Protein 1PPO (pdb70)

Organism: Carica papaya (NCBI:txid3649)

Sequence (216 aa):
LPENVDWRKKGAVTPVRHQGSCGSCWAFSAVATVEGINKIRTGKLVELSEQELVDCERRSHGCKGGYPPYALEYVAKNGIHLRSKYPYKAKQGTCRAKQVGGPIVKTSGVGRVQPNNEGNLLNAIAKQPVSVVVESKGRPFQLYKGGIFEGPCGTKVDHAVTAVGYGKSGGKGYILIKNSWGTAWGEKGYIRIKRAPGNSPGVCGLYKSSYYPTKN

Secondary structure (DSSP, 8-state):
--S-EETTTTT--PPP-B--SSB-HHHHHHHHHHHHHHHHHHS----B-HHHHHHH-SSS-TTB---HHHHHHHHHHH-B-BTTTS---SS-----GGG--S--B---EEEEPPSS-HHHHHHHHHHS-EEEEE---SHHHHH--SSEE--S--S---EEEEEEEEEEETTEEEEEEE-SB-SSSTBTTEEEEE---SSSS-GGGTTS--EEEE--

InterPro domains:
  IPR000169 Cysteine peptidase, cysteine active site [PS00139] (151-162)
  IPR000668 Peptidase C1A, papain C-terminal [PF00112] (133-345)
  IPR000668 Peptidase C1A, papain C-terminal [PR00705] (151-166)
  IPR000668 Peptidase C1A, papain C-terminal [PR00705] (291-301)
  IPR000668 Peptidase C1A, papain C-terminal [PR00705] (306-312)
  IPR000668 Peptidase C1A, papain C-terminal [SM00645] (133-346)
  IPR013128 Peptidase C1A [PTHR12411] (40-338)
  IPR013201 Cathepsin propeptide inhibitor domain (I29) [PF08246] (48-104)
  IPR013201 Cathepsin propeptide inhibitor domain (I29) [SM00848] (48-104)
  IPR025660 Cysteine peptidase, histidine active site [PS00639] (289-299)
  IPR025661 Cysteine peptidase, asparagine active site [PS00640] (306-325)
  IPR038765 Papain-like cysteine peptidase superfamily [SSF54001] (41-345)
  IPR039417 Papain-like cysteine endopeptidase [cd02248] (134-345)

Radius of gyration: 15.91 Å; Cα contacts (8 Å, |Δi|>4): 577; chains: 1; bounding box: 37×34×43 Å

Solvent-accessible surface area: 9368 Å² total; per-residue (Å²): 124,70,110,84,10,14,19,106,177,107,30,1,24,4,99,23,27,112,14,44,103,12,30,0,16,2,0,11,2,0,0,11,0,0,2,0,1,10,50,51,101,62,49,145,70,41,73,0,0,0,0,1,0,0,6,18,3,215,108,4,93,0,31,172,20,21,90,15,27,76,0,0,73,21,0,32,175,58,4,0,14,30,57,92,89,0,67,46,95,18,123,95,31,113,47,60,9,176,150,22,40,32,86,93,12,139,9,92,18,48,11,136,10,118,26,58,28,26,37,60,2,16,75,8,0,15,111,9,0,0,1,0,18,0,7,12,98,19,174,48,0,97,89,12,162,37,36,35,13,82,20,108,38,37,54,145,48,68,12,5,2,2,0,1,0,7,0,104,37,96,65,79,13,32,0,12,0,14,3,8,61,8,73,106,21,10,50,155,0,18,0,46,0,65,31,18,110,32,121,23,62,6,29,3,0,1,4,72,36,1,34,33,0,45,27,164

Nearest PDB structures (foldseek):
  1ppo-assembly1_A  TM=1.005E+00  e=1.342E-51  Carica papaya
  1meg-assembly1_A  TM=9.993E-01  e=1.196E-48  Carica papaya
  1pci-assembly1_A  TM=9.951E-01  e=1.071E-44  Carica papaya
  1yal-assembly1_A-2  TM=9.969E-01  e=6.424E-42  Carica papaya
  1gec-assembly1_E  TM=9.863E-01  e=2.580E-40  Carica papaya

Structure (mmCIF, N/CA/C/O backbone):
data_1PPO
#
_entry.id   1PPO
#
_cell.length_a   74.110
_cell.length_b   74.110
_cell.length_c   77.810
_cell.angle_alpha   90.00
_cell.angle_beta   90.00
_cell.angle_gamma   120.00
#
_symmetry.space_group_name_H-M   'P 31 1 2'
#
loop_
_entity.id
_entity.type
_entity.pdbx_description
1 polymer 'PROTEASE OMEGA'
2 non-polymer 'MERCURY (II) ION'
3 water water
#
loop_
_atom_site.group_PDB
_atom_site.id
_atom_site.type_symbol
_atom_site.label_atom_id
_atom_site.label_alt_id
_atom_site.label_comp_id
_atom_site.label_asym_id
_atom_site.label_entity_id
_atom_site.label_seq_id
_atom_site.pdbx_PDB_ins_code
_atom_site.Cartn_x
_atom_site.Cartn_y
_atom_site.Cartn_z
_atom_site.occupancy
_atom_site.B_iso_or_equiv
_atom_site.auth_seq_id
_atom_site.auth_comp_id
_atom_site.auth_asym_id
_atom_site.auth_atom_id
_atom_site.pdbx_PDB_model_num
ATOM 1 N N . LEU A 1 1 ? -1.190 36.339 13.905 1.00 0.52 1 LEU A N 1
ATOM 2 C CA . LEU A 1 1 ? -1.937 37.551 13.354 1.00 0.28 1 LEU A CA 1
ATOM 3 C C . LEU A 1 1 ? -1.460 38.802 14.128 1.00 0.15 1 LEU A C 1
ATOM 4 O O . LEU A 1 1 ? -0.848 38.614 15.182 1.00 0.32 1 LEU A O 1
ATOM 9 N N . PRO A 1 2 ? -1.825 40.037 13.778 1.00 0.18 2 PRO A N 1
ATOM 10 C CA . PRO A 1 2 ? -1.511 41.139 14.697 1.00 0.12 2 PRO A CA 1
ATOM 11 C C . PRO A 1 2 ? -2.269 40.961 15.999 1.00 0.70 2 PRO A C 1
ATOM 12 O O . PRO A 1 2 ? -3.304 40.280 16.064 1.00 0.23 2 PRO A O 1
ATOM 16 N N . GLU A 1 3 ? -1.782 41.496 17.118 1.00 0.15 3 GLU A N 1
ATOM 17 C CA . GLU A 1 3 ? -2.555 41.297 18.386 1.00 0.19 3 GLU A CA 1
ATOM 18 C C . GLU A 1 3 ? -3.645 42.306 18.503 1.00 0.14 3 GLU A C 1
ATOM 19 O O . GLU A 1 3 ? -4.707 42.166 19.177 1.00 0.21 3 GLU A O 1
ATOM 25 N N . ASN A 1 4 ? -3.516 43.388 17.776 1.00 0.12 4 ASN A N 1
ATOM 26 C CA . ASN A 1 4 ? -4.664 44.359 17.908 1.00 0.12 4 ASN A CA 1
ATOM 27 C C . ASN A 1 4 ? -4.927 44.931 16.516 1.00 0.62 4 ASN A C 1
ATOM 28 O O . ASN A 1 4 ? -3.991 45.362 15.869 1.00 0.23 4 ASN A O 1
ATOM 33 N N . VAL A 1 5 ? -6.102 45.024 15.981 1.00 0.16 5 VAL A N 1
ATOM 34 C CA . VAL A 1 5 ? -6.310 45.717 14.650 1.00 0.11 5 VAL A CA 1
ATOM 35 C C . VAL A 1 5 ? -7.541 46.625 14.841 1.00 0.05 5 VAL A C 1
ATOM 36 O O . VAL A 1 5 ? -8.534 46.285 15.445 1.00 0.14 5 VAL A O 1
ATOM 40 N N . ASP A 1 6 ? -7.426 47.787 14.252 1.00 0.00 6 ASP A N 1
ATOM 41 C CA . ASP A 1 6 ? -8.424 48.795 14.197 1.00 0.07 6 ASP A CA 1
ATOM 42 C C . ASP A 1 6 ? -8.470 49.482 12.839 1.00 0.04 6 ASP A C 1
ATOM 43 O O . ASP A 1 6 ? -7.709 50.468 12.607 1.00 0.14 6 ASP A O 1
ATOM 48 N N . TRP A 1 7 ? -9.474 49.064 12.045 1.00 0.13 7 TRP A N 1
ATOM 49 C CA . TRP A 1 7 ? -9.623 49.656 10.726 1.00 0.09 7 TRP A CA 1
ATOM 50 C C . TRP A 1 7 ? -9.919 51.099 10.790 1.00 0.12 7 TRP A C 1
ATOM 51 O O . TRP A 1 7 ? -9.761 51.749 9.752 1.00 0.14 7 TRP A O 1
ATOM 62 N N . ARG A 1 8 ? -10.357 51.647 11.920 1.00 0.14 8 ARG A N 1
ATOM 63 C CA . ARG A 1 8 ? -10.678 53.073 12.025 1.00 0.16 8 ARG A CA 1
ATOM 64 C C . ARG A 1 8 ? -9.334 53.851 12.027 1.00 0.09 8 ARG A C 1
ATOM 65 O O . ARG A 1 8 ? -9.501 54.923 11.449 1.00 0.16 8 ARG A O 1
ATOM 73 N N . LYS A 1 9 ? -8.347 53.196 12.562 1.00 0.17 9 LYS A N 1
ATOM 74 C CA . LYS A 1 9 ? -6.974 53.776 12.642 1.00 0.25 9 LYS A CA 1
ATOM 75 C C . LYS A 1 9 ? -6.349 53.958 11.279 1.00 0.71 9 LYS A C 1
ATOM 76 O O . LYS A 1 9 ? -5.574 54.889 10.966 1.00 0.21 9 LYS A O 1
ATOM 82 N N . LYS A 1 10 ? -6.796 53.101 10.378 1.00 0.20 10 LYS A N 1
ATOM 83 C CA . LYS A 1 10 ? -6.529 52.959 8.991 1.00 0.56 10 LYS A CA 1
ATOM 84 C C . LYS A 1 10 ? -7.249 53.857 8.050 1.00 0.17 10 LYS A C 1
ATOM 85 O O . LYS A 1 10 ? -6.930 53.826 6.849 1.00 0.32 10 LYS A O 1
ATOM 91 N N . GLY A 1 11 ? -8.235 54.639 8.464 1.00 0.12 11 GLY A N 1
ATOM 92 C CA . GLY A 1 11 ? -9.063 55.419 7.583 1.00 0.09 11 GLY A CA 1
ATOM 93 C C . GLY A 1 11 ? -10.047 54.583 6.747 1.00 0.12 11 GLY A C 1
ATOM 94 O O . GLY A 1 11 ? -10.631 55.091 5.790 1.00 0.20 11 GLY A O 1
ATOM 95 N N . ALA A 1 12 ? -10.385 53.347 7.185 1.00 0.16 12 ALA A N 1
ATOM 96 C CA . ALA A 1 12 ? -11.191 52.372 6.442 1.00 0.02 12 ALA A CA 1
ATOM 97 C C . ALA A 1 12 ? -12.604 52.344 7.001 1.00 0.17 12 ALA A C 1
ATOM 98 O O . ALA A 1 12 ? -13.354 51.521 6.575 1.00 0.12 12 ALA A O 1
ATOM 100 N N . VAL A 1 13 ? -12.991 53.193 7.955 1.00 0.18 13 VAL A N 1
ATOM 101 C CA . VAL A 1 13 ? -14.324 53.120 8.576 1.00 0.09 13 VAL A CA 1
ATOM 102 C C . VAL A 1 13 ? -14.947 54.467 8.576 1.00 0.05 13 VAL A C 1
ATOM 103 O O . VAL A 1 13 ? -14.352 55.478 8.876 1.00 0.09 13 VAL A O 1
ATOM 107 N N . THR A 1 14 ? -16.098 54.601 7.965 1.00 0.05 14 THR A N 1
ATOM 108 C CA . THR A 1 14 ? -16.920 55.789 7.865 1.00 0.07 14 THR A CA 1
ATOM 109 C C . THR A 1 14 ? -17.644 56.100 9.184 1.00 0.24 14 THR A C 1
ATOM 110 O O . THR A 1 14 ? -17.702 55.172 10.036 1.00 0.08 14 THR A O 1
ATOM 114 N N . PRO A 1 15 ? -18.140 57.327 9.444 1.00 0.18 15 PRO A N 1
ATOM 115 C CA . PRO A 1 15 ? -18.949 57.605 10.668 1.00 0.13 15 PRO A CA 1
ATOM 116 C C . PRO A 1 15 ? -20.056 56.623 10.937 1.00 0.03 15 PRO A C 1
ATOM 117 O O . PRO A 1 15 ? -20.667 56.123 9.979 1.00 0.07 15 PRO A O 1
ATOM 121 N N . VAL A 1 16 ? -20.357 56.440 12.235 1.00 0.08 16 VAL A N 1
ATOM 122 C CA . VAL A 1 16 ? -21.559 55.677 12.679 1.00 0.07 16 VAL A CA 1
ATOM 123 C C . VAL A 1 16 ? -22.822 56.247 12.142 1.00 0.19 16 VAL A C 1
ATOM 124 O O . VAL A 1 16 ? -22.954 57.424 11.906 1.00 0.10 16 VAL A O 1
ATOM 128 N N . ARG A 1 17 ? -23.747 55.434 11.671 1.00 0.00 17 ARG A N 1
ATOM 129 C CA . ARG A 1 17 ? -24.956 55.920 11.087 1.00 0.04 17 ARG A CA 1
ATOM 130 C C . ARG A 1 17 ? -26.024 55.296 12.024 1.00 0.05 17 ARG A C 1
ATOM 131 O O . ARG A 1 17 ? -25.716 54.543 12.883 1.00 0.09 17 ARG A O 1
ATOM 139 N N . HIS A 1 18 ? -27.220 55.645 11.706 1.00 0.09 18 HIS A N 1
ATOM 140 C CA . HIS A 1 18 ? -28.499 55.341 12.184 1.00 0.09 18 HIS A CA 1
ATOM 141 C C . HIS A 1 18 ? -29.423 54.719 11.144 1.00 0.16 18 HIS A C 1
ATOM 142 O O . HIS A 1 18 ? -29.779 55.358 10.136 1.00 0.08 18 HIS A O 1
ATOM 149 N N . GLN A 1 19 ? -29.916 53.500 11.387 1.00 0.04 19 GLN A N 1
ATOM 150 C CA . GLN A 1 19 ? -30.949 52.954 10.567 1.00 0.06 19 GLN A CA 1
ATOM 151 C C . GLN A 1 19 ? -32.257 53.626 10.450 1.00 0.09 19 GLN A C 1
ATOM 152 O O . GLN A 1 19 ? -32.997 53.258 9.537 1.00 0.16 19 GLN A O 1
ATOM 158 N N . GLY A 1 20 ? -32.602 54.420 11.444 1.00 0.06 20 GLY A N 1
ATOM 159 C CA . GLY A 1 20 ? -33.935 55.006 11.522 1.00 0.05 20 GLY A CA 1
ATOM 160 C C . GLY A 1 20 ? -34.955 53.897 11.602 1.00 0.05 20 GLY A C 1
ATOM 161 O O . GLY A 1 20 ? -34.841 52.765 11.982 1.00 0.08 20 GLY A O 1
ATOM 162 N N . SER A 1 21 ? -36.087 54.227 10.965 1.00 0.09 21 SER A N 1
ATOM 163 C CA . SER A 1 21 ? -37.232 53.342 11.050 1.00 0.03 21 SER A CA 1
ATOM 164 C C . SER A 1 21 ? -37.295 52.176 10.087 1.00 0.08 21 SER A C 1
ATOM 165 O O . SER A 1 21 ? -38.258 51.891 9.390 1.00 0.10 21 SER A O 1
ATOM 168 N N . CYS A 1 22 ? -36.287 51.322 10.109 1.00 0.08 22 CYS A N 1
ATOM 169 C CA . CYS A 1 22 ? -36.212 50.247 9.060 1.00 0.05 22 CYS A CA 1
ATOM 170 C C . CYS A 1 22 ? -35.208 49.242 9.647 1.00 0.06 22 CYS A C 1
ATOM 171 O O . CYS A 1 22 ? -34.115 49.649 10.039 1.00 0.05 22 CYS A O 1
ATOM 174 N N . GLY A 1 23 ? -35.561 47.994 9.553 1.00 0.01 23 GLY A N 1
ATOM 175 C CA . GLY A 1 23 ? -34.800 46.758 9.690 1.00 0.04 23 GLY A CA 1
ATOM 176 C C . GLY A 1 23 ? -33.727 46.536 8.597 1.00 0.06 23 GLY A C 1
ATOM 177 O O . GLY A 1 23 ? -33.766 45.493 8.043 1.00 0.09 23 GLY A O 1
ATOM 178 N N . SER A 1 24 ? -32.802 47.476 8.419 1.00 0.06 24 SER A N 1
ATOM 179 C CA . SER A 1 24 ? -31.882 47.480 7.252 1.00 0.11 24 SER A CA 1
ATOM 180 C C . SER A 1 24 ? -30.507 47.152 7.801 1.00 0.07 24 SER A C 1
ATOM 181 O O . SER A 1 24 ? -29.469 47.425 7.166 1.00 0.02 24 SER A O 1
ATOM 184 N N . CYS A 1 25 ? -30.277 46.692 9.043 1.00 0.04 25 CYS A N 1
ATOM 185 C CA . CYS A 1 25 ? -28.949 46.336 9.537 1.00 0.10 25 CYS A CA 1
ATOM 186 C C . CYS A 1 25 ? -28.118 45.519 8.567 1.00 0.07 25 CYS A C 1
ATOM 187 O O . CYS A 1 25 ? -26.894 45.699 8.572 1.00 0.07 25 CYS A O 1
ATOM 190 N N . TRP A 1 26 ? -28.738 44.564 7.884 1.00 0.04 26 TRP A N 1
ATOM 191 C CA . TRP A 1 26 ? -28.092 43.682 6.841 1.00 0.04 26 TRP A CA 1
ATOM 192 C C . TRP A 1 26 ? -27.392 44.552 5.808 1.00 0.00 26 TRP A C 1
ATOM 193 O O . TRP A 1 26 ? -26.254 44.243 5.437 1.00 0.06 26 TRP A O 1
ATOM 204 N N . ALA A 1 27 ? -28.086 45.589 5.394 1.00 0.06 27 ALA A N 1
ATOM 205 C CA . ALA A 1 27 ? -27.633 46.513 4.335 1.00 0.08 27 ALA A CA 1
ATOM 206 C C . ALA A 1 27 ? -26.511 47.383 4.879 1.00 0.13 27 ALA A C 1
ATOM 207 O O . ALA A 1 27 ? -25.450 47.619 4.263 1.00 0.05 27 ALA A O 1
ATOM 209 N N . PHE A 1 28 ? -26.603 47.899 6.091 1.00 0.04 28 PHE A N 1
ATOM 210 C CA . PHE A 1 28 ? -25.676 48.784 6.724 1.00 0.05 28 PHE A CA 1
ATOM 211 C C . PHE A 1 28 ? -24.382 48.027 6.953 1.00 -0.01 28 PHE A C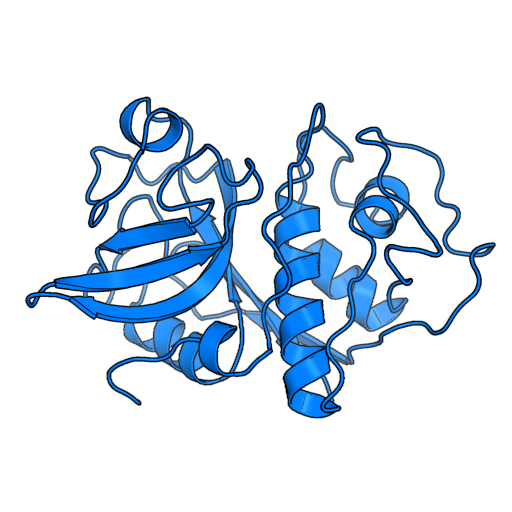 1
ATOM 212 O O . PHE A 1 28 ? -23.295 48.558 6.766 1.00 0.05 28 PHE A O 1
ATOM 220 N N . SER A 1 29 ? -24.497 46.788 7.417 1.00 0.03 29 SER A N 1
ATOM 221 C CA . SER A 1 29 ? -23.296 45.943 7.615 1.00 0.18 29 SER A CA 1
ATOM 222 C C . SER A 1 29 ? -22.627 45.643 6.254 1.00 0.13 29 SER A C 1
ATOM 223 O O . SER A 1 29 ? -21.400 45.773 6.189 1.00 0.03 29 SER A O 1
ATOM 226 N N . ALA A 1 30 ? -23.363 45.203 5.219 1.00 0.09 30 ALA A N 1
ATOM 227 C CA . ALA A 1 30 ? -22.744 44.924 3.914 1.00 0.01 30 ALA A CA 1
ATOM 228 C C . ALA A 1 30 ? -22.111 46.260 3.417 1.00 0.01 30 ALA A C 1
ATOM 229 O O . ALA A 1 30 ? -20.946 46.137 3.027 1.00 0.05 30 ALA A O 1
ATOM 231 N N . VAL A 1 31 ? -22.746 47.417 3.433 1.00 0.00 31 VAL A N 1
ATOM 232 C CA . VAL A 1 31 ? -22.211 48.707 3.146 1.00 0.03 31 VAL A CA 1
ATOM 233 C C . VAL A 1 31 ? -20.900 48.991 3.794 1.00 0.09 31 VAL A C 1
ATOM 234 O O . VAL A 1 31 ? -19.982 49.403 3.090 1.00 0.04 31 VAL A O 1
ATOM 238 N N . ALA A 1 32 ? -20.769 48.945 5.130 1.00 0.01 32 ALA A N 1
ATOM 239 C CA . ALA A 1 32 ? -19.584 49.165 5.964 1.00 0.00 32 ALA A CA 1
ATOM 240 C C . ALA A 1 32 ? -18.431 48.260 5.499 1.00 0.05 32 ALA A C 1
ATOM 241 O O . ALA A 1 32 ? -17.292 48.706 5.390 1.00 0.05 32 ALA A O 1
ATOM 243 N N . THR A 1 33 ? -18.646 46.967 5.234 1.00 0.02 33 THR A N 1
ATOM 24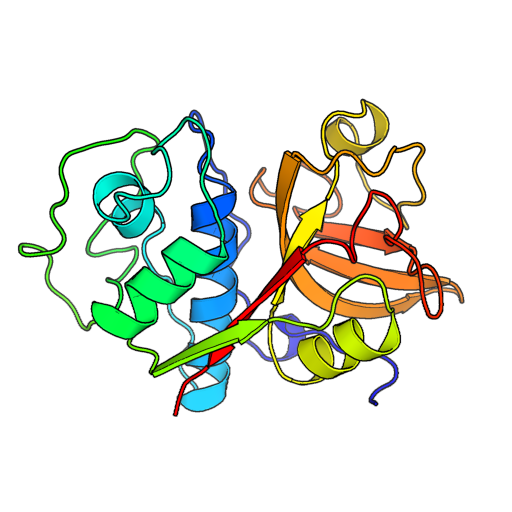4 C CA . THR A 1 33 ? -17.532 46.117 4.792 1.00 0.07 33 THR A CA 1
ATOM 245 C C . THR A 1 33 ? -16.973 46.575 3.421 1.00 0.09 33 THR A C 1
ATOM 246 O O . THR A 1 33 ? -15.778 46.487 3.151 1.00 0.08 33 THR A O 1
ATOM 250 N N . VAL A 1 34 ? -17.815 46.970 2.499 1.00 0.01 34 VAL A N 1
ATOM 251 C CA . VAL A 1 34 ? -17.608 47.473 1.178 1.00 0.03 34 VAL A CA 1
ATOM 252 C C . VAL A 1 34 ? -16.945 48.837 1.149 1.00 0.09 34 VAL A C 1
ATOM 253 O O . VAL A 1 34 ? -15.881 48.896 0.451 1.00 0.06 34 VAL A O 1
ATOM 257 N N . GLU A 1 35 ? -17.404 49.841 1.856 1.00 0.15 35 GLU A N 1
ATOM 258 C CA . GLU A 1 35 ? -16.541 51.023 2.243 1.00 0.06 35 GLU A CA 1
ATOM 259 C C . GLU A 1 35 ? -15.125 50.599 2.674 1.00 0.06 35 GLU A C 1
ATOM 260 O O . GLU A 1 35 ? -14.176 51.315 2.254 1.00 0.13 35 GLU A O 1
ATOM 266 N N . GLY A 1 36 ? -14.941 49.570 3.511 1.00 0.03 36 GLY A N 1
ATOM 267 C CA . GLY A 1 36 ? -13.626 49.252 4.067 1.00 0.02 36 GLY A CA 1
ATOM 268 C C . GLY A 1 36 ? -12.730 48.621 3.010 1.00 0.14 36 GLY A C 1
ATOM 269 O O . GLY A 1 36 ? -11.560 49.121 2.927 1.00 0.13 36 GLY A O 1
ATOM 270 N N . ILE A 1 37 ? -13.158 47.582 2.299 1.00 0.17 37 ILE A N 1
ATOM 271 C CA . ILE A 1 37 ? -12.296 46.979 1.245 1.00 0.19 37 ILE A CA 1
ATOM 272 C C . ILE A 1 37 ? -12.021 47.924 0.079 1.00 0.14 37 ILE A C 1
ATOM 273 O O . ILE A 1 37 ? -10.870 47.970 -0.319 1.00 0.16 37 ILE A O 1
ATOM 278 N N . ASN A 1 38 ? -12.899 48.775 -0.332 1.00 0.07 38 ASN A N 1
ATOM 279 C CA . ASN A 1 38 ? -12.794 49.974 -1.046 1.00 0.06 38 ASN A CA 1
ATOM 280 C C . ASN A 1 38 ? -11.686 50.897 -0.723 1.00 0.17 38 ASN A C 1
ATOM 281 O O . ASN A 1 38 ? -10.887 51.140 -1.601 1.00 0.13 38 ASN A O 1
ATOM 286 N N . LYS A 1 39 ? -11.451 51.287 0.487 1.00 0.12 39 LYS A N 1
ATOM 287 C CA . LYS A 1 39 ? -10.443 52.207 1.045 1.00 0.15 39 LYS A CA 1
ATOM 288 C C . LYS A 1 39 ? -9.138 51.465 1.131 1.00 0.29 39 LYS A C 1
ATOM 289 O O . LYS A 1 39 ? -8.057 51.960 0.875 1.00 0.17 39 LYS A O 1
ATOM 295 N N . ILE A 1 40 ? -9.221 50.184 1.449 1.00 0.11 40 ILE A N 1
ATOM 296 C CA . ILE A 1 40 ? -8.045 49.331 1.494 1.00 0.30 40 ILE A CA 1
ATOM 297 C C . ILE A 1 40 ? -7.456 49.032 0.121 1.00 0.29 40 ILE A C 1
ATOM 298 O O . ILE A 1 40 ? -6.235 48.881 0.034 1.00 0.25 40 ILE A O 1
ATOM 303 N N . ARG A 1 41 ? -8.241 48.836 -0.917 1.00 0.19 41 ARG A N 1
ATOM 304 C CA . ARG A 1 41 ? -7.741 48.529 -2.261 1.00 0.25 41 ARG A CA 1
ATOM 305 C C . ARG A 1 41 ? -7.395 49.807 -3.049 1.00 0.28 41 ARG A C 1
ATOM 306 O O . ARG A 1 41 ? -6.331 49.804 -3.655 1.00 0.48 41 ARG A O 1
ATOM 314 N N . THR A 1 42 ? -8.187 50.830 -3.078 1.00 0.18 42 THR A N 1
ATOM 315 C CA . THR A 1 42 ? -8.003 52.110 -3.611 1.00 0.14 42 THR A CA 1
ATOM 316 C C . THR A 1 42 ? -7.435 53.297 -2.894 1.00 0.24 42 THR A C 1
ATOM 317 O O . THR A 1 42 ? -7.088 54.358 -3.460 1.00 0.33 42 THR A O 1
ATOM 321 N N . GLY A 1 43 ? -7.360 53.294 -1.585 1.00 0.28 43 GLY A N 1
ATOM 322 C CA . GLY A 1 43 ? -7.003 54.484 -0.855 1.00 0.24 43 GLY A CA 1
ATOM 323 C C . GLY A 1 43 ? -8.128 55.451 -0.733 1.00 0.07 43 GLY A C 1
ATOM 324 O O . GLY A 1 43 ? -7.977 56.542 -0.181 1.00 0.40 43 GLY A O 1
ATOM 325 N N . LYS A 1 44 ? -9.345 55.177 -1.156 1.00 0.09 44 LYS A N 1
ATOM 326 C CA . LYS A 1 44 ? -10.197 56.403 -1.071 1.00 0.18 44 LYS A CA 1
ATOM 327 C C . LYS A 1 44 ? -11.302 55.783 -0.139 1.00 0.16 44 LYS A C 1
ATOM 328 O O . LYS A 1 44 ? -11.674 54.652 -0.302 1.00 0.14 44 LYS A O 1
ATOM 334 N N . LEU A 1 45 ? -11.505 56.547 0.886 1.00 0.25 45 LEU A N 1
ATOM 335 C CA . LEU A 1 45 ? -12.725 56.263 1.655 1.00 0.18 45 LEU A CA 1
ATOM 336 C C . LEU A 1 45 ? -13.911 56.910 1.071 1.00 0.37 45 LEU A C 1
ATOM 337 O O . LEU A 1 45 ? -14.022 58.133 0.868 1.00 0.19 45 LEU A O 1
ATOM 342 N N . VAL A 1 46 ? -14.908 56.121 0.675 1.00 0.16 46 VAL A N 1
ATOM 343 C CA . VAL A 1 46 ? -16.180 56.768 0.331 1.00 0.32 46 VAL A CA 1
ATOM 344 C C . VAL A 1 46 ? -17.400 56.172 0.995 1.00 0.22 46 VAL A C 1
ATOM 345 O O . VAL A 1 46 ? -17.518 55.022 1.377 1.00 0.15 46 VAL A O 1
ATOM 349 N N . GLU A 1 47 ? -18.494 56.936 1.043 1.00 0.12 47 GLU A N 1
ATOM 350 C CA . GLU A 1 47 ? -19.638 56.312 1.667 1.00 0.12 47 GLU A CA 1
ATOM 351 C C . GLU A 1 47 ? -20.583 55.780 0.611 1.00 0.15 47 GLU A C 1
ATOM 352 O O . GLU A 1 47 ? -20.952 56.540 -0.269 1.00 0.16 47 GLU A O 1
ATOM 358 N N . LEU A 1 48 ? -21.083 54.603 0.836 1.00 0.07 48 LEU A N 1
ATOM 359 C CA . LEU A 1 48 ? -21.911 53.979 -0.216 1.00 0.04 48 LEU A CA 1
ATOM 360 C C . LEU A 1 48 ? -23.344 53.881 0.277 1.00 0.15 48 LEU A C 1
ATOM 361 O O . LEU A 1 48 ? -23.629 53.913 1.496 1.00 0.06 48 LEU A O 1
ATOM 366 N N . SER A 1 49 ? -24.280 53.538 -0.541 1.00 0.08 49 SER A N 1
ATOM 367 C CA . SER A 1 49 ? -25.701 53.604 -0.296 1.00 0.06 49 SER A CA 1
ATOM 368 C C . SER A 1 49 ? -26.222 52.260 0.319 1.00 0.10 49 SER A C 1
ATOM 369 O O . SER A 1 49 ? -26.341 51.297 -0.469 1.00 0.14 49 SER A O 1
ATOM 372 N N . GLU A 1 50 ? -26.722 52.303 1.546 1.00 0.07 50 GLU A N 1
ATOM 373 C CA . GLU A 1 50 ? -27.627 51.245 2.135 1.00 0.02 50 GLU A CA 1
ATOM 374 C C . GLU A 1 50 ? -28.949 51.197 1.372 1.00 0.11 50 GLU A C 1
ATOM 375 O O . GLU A 1 50 ? -29.536 50.112 1.132 1.00 0.03 50 GLU A O 1
ATOM 381 N N . GLN A 1 51 ? -29.457 52.315 0.868 1.00 0.08 51 GLN A N 1
ATOM 382 C CA . GLN A 1 51 ? -30.789 52.322 0.239 1.00 0.02 51 GLN A CA 1
ATOM 383 C C . GLN A 1 51 ? -30.823 51.632 -1.058 1.00 0.06 51 GLN A C 1
ATOM 384 O O . GLN A 1 51 ? -31.779 50.863 -1.325 1.00 0.07 51 GLN A O 1
ATOM 390 N N . GLU A 1 52 ? -29.692 51.639 -1.828 1.00 0.11 52 GLU A N 1
ATOM 391 C CA . GLU A 1 52 ? -29.573 50.749 -2.979 1.00 0.09 52 GLU A CA 1
ATOM 392 C C . GLU A 1 52 ? -29.825 49.298 -2.594 1.00 0.05 52 GLU A C 1
ATOM 393 O O . GLU A 1 52 ? -30.664 48.633 -3.260 1.00 0.08 52 GLU A O 1
ATOM 399 N N . LEU A 1 53 ? -29.169 48.773 -1.601 1.00 0.10 53 LEU A N 1
ATOM 400 C CA . LEU A 1 53 ? -29.473 47.324 -1.174 1.00 0.06 53 LEU A CA 1
ATOM 401 C C . LEU A 1 53 ? -30.893 47.196 -0.640 1.00 0.06 53 LEU A C 1
ATOM 402 O O . LEU A 1 53 ? -31.546 46.236 -1.100 1.00 0.05 53 LEU A O 1
ATOM 407 N N . VAL A 1 54 ? -31.487 48.086 0.164 1.00 0.04 54 VAL A N 1
ATOM 408 C CA . VAL A 1 54 ? -32.900 47.898 0.588 1.00 0.04 54 VAL A CA 1
ATOM 409 C C . VAL A 1 54 ? -33.815 47.829 -0.596 1.00 0.08 54 VAL A C 1
ATOM 410 O O . VAL A 1 54 ? -34.763 47.012 -0.707 1.00 0.04 54 VAL A O 1
ATOM 414 N N . ASP A 1 55 ? -33.606 48.711 -1.566 1.00 0.06 55 ASP A N 1
ATOM 415 C CA . ASP A 1 55 ? -34.566 48.753 -2.711 1.00 0.07 55 ASP A CA 1
ATOM 416 C C . ASP A 1 55 ? -34.283 47.687 -3.784 1.00 0.28 55 ASP A C 1
ATOM 417 O O . ASP A 1 55 ? -35.146 47.139 -4.448 1.00 0.23 55 ASP A O 1
ATOM 422 N N . CYS A 1 56 ? -33.063 47.262 -4.047 1.00 0.16 56 CYS A N 1
ATOM 423 C CA . CYS A 1 56 ? -32.646 46.451 -5.149 1.00 0.06 56 CYS A CA 1
ATOM 424 C C . CYS A 1 56 ? -32.252 45.001 -4.901 1.00 0.09 56 CYS A C 1
ATOM 425 O O . CYS A 1 56 ? -32.257 44.196 -5.889 1.00 0.18 56 CYS A O 1
ATOM 428 N N . GLU A 1 57 ? -31.845 44.644 -3.686 1.00 0.13 57 GLU A N 1
ATOM 429 C CA . GLU A 1 57 ? -31.366 43.328 -3.264 1.00 0.12 57 GLU A CA 1
ATOM 430 C C . GLU A 1 57 ? -32.611 42.496 -2.988 1.00 0.18 57 GLU A C 1
ATOM 431 O O . GLU A 1 57 ? -33.240 42.736 -1.976 1.00 0.11 57 GLU A O 1
ATOM 437 N N . ARG A 1 58 ? -33.101 41.745 -3.951 1.00 0.19 58 ARG A N 1
ATOM 438 C CA . ARG A 1 58 ? -34.495 41.246 -3.971 1.00 0.28 58 ARG A CA 1
ATOM 439 C C . ARG A 1 58 ? -34.652 40.017 -3.121 1.00 0.21 58 ARG A C 1
ATOM 440 O O . ARG A 1 58 ? -35.718 39.510 -2.890 1.00 0.21 58 ARG A O 1
ATOM 448 N N . ARG A 1 59 ? -33.549 39.446 -2.640 1.00 0.09 59 ARG A N 1
ATOM 449 C CA . ARG A 1 59 ? -33.584 38.240 -1.881 1.00 0.19 59 ARG A CA 1
ATOM 450 C C . ARG A 1 59 ? -33.767 38.637 -0.398 1.00 0.13 59 ARG A C 1
ATOM 451 O O . ARG A 1 59 ? -34.404 37.761 0.202 1.00 0.17 59 ARG A O 1
ATOM 459 N N . SER A 1 60 ? -33.233 39.719 0.073 1.00 0.05 60 SER A N 1
ATOM 460 C CA . SER A 1 60 ? -33.430 40.370 1.367 1.00 0.13 60 SER A CA 1
ATOM 461 C C . SER A 1 60 ? -34.792 40.976 1.502 1.00 0.15 60 SER A C 1
ATOM 462 O O . SER A 1 60 ? -35.549 40.965 0.544 1.00 0.08 60 SER A O 1
ATOM 465 N N . HIS A 1 61 ? -35.247 41.472 2.630 1.00 0.02 61 HIS A N 1
ATOM 466 C CA . HIS A 1 61 ? -36.640 41.875 2.683 1.00 0.03 61 HIS A CA 1
ATOM 467 C C . HIS A 1 61 ? -36.794 43.327 3.107 1.00 0.10 61 HIS A C 1
ATOM 468 O O . HIS A 1 61 ? -37.606 43.651 3.983 1.00 0.10 61 HIS A O 1
ATOM 475 N N . GLY A 1 62 ? -35.956 44.165 2.495 1.00 0.12 62 GLY A N 1
ATOM 476 C CA . GLY A 1 62 ?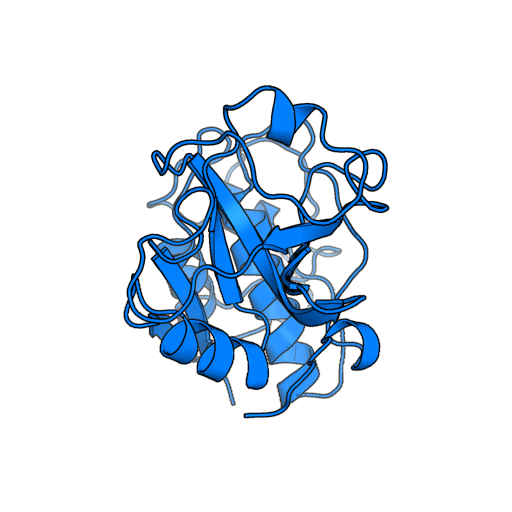 -36.221 45.588 2.649 1.00 0.08 62 GLY A CA 1
ATOM 477 C C . GLY A 1 62 ? -35.944 45.979 4.132 1.00 0.10 62 GLY A C 1
ATOM 478 O O . GLY A 1 62 ? -34.841 45.802 4.565 1.00 0.08 62 GLY A O 1
ATOM 479 N N . CYS A 1 63 ? -37.020 46.526 4.677 1.00 0.08 63 CYS A N 1
ATOM 480 C CA . CYS A 1 63 ? -37.006 47.083 6.015 1.00 0.05 63 CYS A CA 1
ATOM 481 C C . CYS A 1 63 ? -37.415 46.043 7.058 1.00 0.08 63 CYS A C 1
ATOM 482 O O . CYS A 1 63 ? -37.445 46.327 8.252 1.00 0.11 63 CYS A O 1
ATOM 485 N N . LYS A 1 64 ? -37.719 44.831 6.630 1.00 0.14 64 LYS A N 1
ATOM 486 C CA . LYS A 1 64 ? -38.004 43.659 7.424 1.00 0.08 64 LYS A CA 1
ATOM 487 C C . LYS A 1 64 ? -36.877 42.629 7.475 1.00 0.06 64 LYS A C 1
ATOM 488 O O . LYS A 1 64 ? -37.142 41.412 7.566 1.00 0.11 64 LYS A O 1
ATOM 494 N N . GLY A 1 65 ? -35.658 43.014 7.315 1.00 0.08 65 GLY A N 1
ATOM 495 C CA . GLY A 1 65 ? -34.440 42.213 7.419 1.00 0.01 65 GLY A CA 1
ATOM 496 C C . GLY A 1 65 ? -34.020 41.643 6.079 1.00 0.11 65 GLY A C 1
ATOM 497 O O . GLY A 1 65 ? -34.398 42.043 4.985 1.00 0.07 65 GLY A O 1
ATOM 498 N N . GLY A 1 66 ? -32.879 40.934 6.193 1.00 0.12 66 GLY A N 1
ATOM 499 C CA . GLY A 1 66 ? -32.099 40.772 5.017 1.00 0.01 66 GLY A CA 1
ATOM 500 C C . GLY A 1 66 ? -30.885 39.925 5.331 1.00 0.09 66 GLY A C 1
ATOM 501 O O . GLY A 1 66 ? -30.622 39.486 6.426 1.00 0.12 66 GLY A O 1
ATOM 502 N N . TYR A 1 67 ? -30.093 39.681 4.293 1.00 0.08 67 TYR A N 1
ATOM 503 C CA . TYR A 1 67 ? -29.030 38.730 4.580 1.00 0.01 67 TYR A CA 1
ATOM 504 C C . TYR A 1 67 ? -27.730 39.331 4.150 1.00 0.22 67 TYR A C 1
ATOM 505 O O . TYR A 1 67 ? -27.677 39.626 2.931 1.00 0.07 67 TYR A O 1
ATOM 514 N N . PRO A 1 68 ? -26.777 39.582 5.011 1.00 0.08 68 PRO A N 1
ATOM 515 C CA . PRO A 1 68 ? -25.498 40.137 4.501 1.00 0.20 68 PRO A CA 1
ATOM 516 C C . PRO A 1 68 ? -24.868 39.406 3.319 1.00 0.15 68 PRO A C 1
ATOM 517 O O . PRO A 1 68 ? -24.441 40.078 2.323 1.00 0.05 68 PRO A O 1
ATOM 521 N N . PRO A 1 69 ? -24.790 38.094 3.154 1.00 0.09 69 PRO A N 1
ATOM 522 C CA . PRO A 1 69 ? -24.141 37.557 1.923 1.00 0.16 69 PRO A CA 1
ATOM 523 C C . PRO A 1 69 ? -24.796 37.836 0.593 1.00 0.12 69 PRO A C 1
ATOM 524 O O . PRO A 1 69 ? -24.210 38.208 -0.472 1.00 0.11 69 PRO A O 1
ATOM 528 N N . TYR A 1 70 ? -26.147 37.863 0.483 1.00 0.05 70 TYR A N 1
ATOM 529 C CA . TYR A 1 70 ? -26.925 38.336 -0.632 1.00 0.08 70 TYR A CA 1
ATOM 530 C C . TYR A 1 70 ? -26.635 39.747 -1.059 1.00 0.04 70 TYR A C 1
ATOM 531 O O . TYR A 1 70 ? -26.623 40.040 -2.311 1.00 0.11 70 TYR A O 1
ATOM 540 N N . ALA A 1 71 ? -26.616 40.702 -0.142 1.00 0.06 71 ALA A N 1
ATOM 541 C CA . ALA A 1 71 ? -26.151 42.048 -0.305 1.00 0.06 71 ALA A CA 1
ATOM 542 C C . ALA A 1 71 ? -24.758 42.166 -0.904 1.00 0.03 71 ALA A C 1
ATOM 543 O O . ALA A 1 71 ? -24.527 43.026 -1.700 1.00 0.11 71 ALA A O 1
ATOM 545 N N . LEU A 1 72 ? -23.864 41.394 -0.292 1.00 0.04 72 LEU A N 1
ATOM 546 C CA . LEU A 1 72 ? -22.491 41.259 -0.783 1.00 0.16 72 LEU A CA 1
ATOM 547 C C . LEU A 1 72 ? -22.451 40.650 -2.186 1.00 0.14 72 LEU A C 1
ATOM 548 O O . LEU A 1 72 ? -21.672 41.151 -3.044 1.00 0.12 72 LEU A O 1
ATOM 553 N N . GLU A 1 73 ? -23.359 39.691 -2.505 1.00 0.13 73 GLU A N 1
ATOM 554 C CA . GLU A 1 73 ? -23.516 39.182 -3.860 1.00 0.15 73 GLU A CA 1
ATOM 555 C C . GLU A 1 73 ? -23.995 40.310 -4.774 1.00 0.08 73 GLU A C 1
ATOM 556 O O . GLU A 1 73 ? -23.406 40.371 -5.872 1.00 0.09 73 GLU A O 1
ATOM 562 N N . TYR A 1 74 ? -25.076 40.986 -4.446 1.00 0.05 74 TYR A N 1
ATOM 563 C CA . TYR A 1 74 ? -25.493 42.182 -5.070 1.00 0.04 74 TYR A CA 1
ATOM 564 C C . TYR A 1 74 ? -24.362 43.099 -5.472 1.00 0.23 74 TYR A C 1
ATOM 565 O O . TYR A 1 74 ? -24.371 43.478 -6.661 1.00 0.09 74 TYR A O 1
ATOM 574 N N . VAL A 1 75 ? -23.429 43.554 -4.666 1.00 0.04 75 VAL A N 1
ATOM 575 C CA . VAL A 1 75 ? -22.282 44.420 -4.911 1.00 0.09 75 VAL A CA 1
ATOM 576 C C . VAL A 1 75 ? -21.285 43.780 -5.898 1.00 0.10 75 VAL A C 1
ATOM 577 O O . VAL A 1 75 ? -20.966 44.545 -6.825 1.00 0.07 75 VAL A O 1
ATOM 581 N N . ALA A 1 76 ? -21.027 42.494 -5.811 1.00 0.14 76 ALA A N 1
ATOM 582 C CA . ALA A 1 76 ? -20.169 41.698 -6.708 1.00 0.12 76 ALA A CA 1
ATOM 583 C C . ALA A 1 76 ? -20.751 41.611 -8.114 1.00 0.19 76 ALA A C 1
ATOM 584 O O . ALA A 1 76 ? -20.049 41.522 -9.071 1.00 0.17 76 ALA A O 1
ATOM 586 N N . LYS A 1 77 ? -22.024 41.558 -8.321 1.00 0.12 77 LYS A N 1
ATOM 587 C CA . LYS A 1 77 ? -22.679 41.531 -9.608 1.00 0.18 77 LYS A CA 1
ATOM 588 C C . LYS A 1 77 ? -22.936 42.947 -10.123 1.00 0.14 77 LYS A C 1
ATOM 589 O O . LYS A 1 77 ? -22.681 43.187 -11.313 1.00 0.34 77 LYS A O 1
ATOM 595 N N . ASN A 1 78 ? -23.483 43.896 -9.420 1.00 0.11 78 ASN A N 1
ATOM 596 C CA . ASN A 1 78 ? -24.078 45.129 -9.799 1.00 0.10 78 ASN A CA 1
ATOM 597 C C . ASN A 1 78 ? -23.215 46.306 -9.374 1.00 0.15 78 ASN A C 1
ATOM 598 O O . ASN A 1 78 ? -23.557 47.360 -9.963 1.00 0.20 78 ASN A O 1
ATOM 603 N N . GLY A 1 79 ? -22.225 46.206 -8.521 1.00 0.11 79 GLY A N 1
ATOM 604 C CA . GLY A 1 79 ? -21.606 47.333 -7.785 1.00 0.07 79 GLY A CA 1
ATOM 605 C C . GLY A 1 79 ? -22.705 48.127 -7.095 1.00 0.09 79 GLY A C 1
ATOM 606 O O . GLY A 1 79 ? -23.904 47.791 -6.970 1.00 0.13 79 GLY A O 1
ATOM 607 N N . ILE A 1 80 ? -22.427 49.230 -6.551 1.00 0.08 80 ILE A N 1
ATOM 608 C CA . ILE A 1 80 ? -23.215 49.965 -5.542 1.00 0.11 80 ILE A CA 1
ATOM 609 C C . ILE A 1 80 ? -22.803 51.487 -5.582 1.00 0.08 80 ILE A C 1
ATOM 610 O O . ILE A 1 80 ? -21.604 51.857 -5.741 1.00 0.10 80 ILE A O 1
ATOM 615 N N . HIS A 1 81 ? -23.780 52.353 -5.499 1.00 0.20 81 HIS A N 1
ATOM 616 C CA . HIS A 1 81 ? -23.760 53.793 -5.696 1.00 0.28 81 HIS A CA 1
ATOM 617 C C . HIS A 1 81 ? -23.321 54.531 -4.449 1.00 0.10 81 HIS A C 1
ATOM 618 O O . HIS A 1 81 ? -23.267 53.907 -3.384 1.00 0.10 81 HIS A O 1
ATOM 625 N N . LEU A 1 82 ? -22.764 55.692 -4.549 1.00 0.08 82 LEU A N 1
ATOM 626 C CA . LEU A 1 82 ? -22.563 56.733 -3.588 1.00 0.28 82 LEU A CA 1
ATOM 627 C C . LEU A 1 82 ? -23.835 56.978 -2.750 1.00 0.07 82 LEU A C 1
ATOM 628 O O . LEU A 1 82 ? -24.920 57.068 -3.199 1.00 0.09 82 LEU A O 1
ATOM 633 N N . ARG A 1 83 ? -23.543 57.022 -1.425 1.00 0.12 83 ARG A N 1
ATOM 634 C CA . ARG A 1 83 ? -24.599 57.334 -0.493 1.00 0.03 83 ARG A CA 1
ATOM 635 C C . ARG A 1 83 ? -25.217 58.674 -0.885 1.00 0.21 83 ARG A C 1
ATOM 636 O O . ARG A 1 83 ? -26.409 58.886 -0.759 1.00 0.14 83 ARG A O 1
ATOM 644 N N . SER A 1 84 ? -24.368 59.550 -1.470 1.00 0.24 84 SER A N 1
ATOM 645 C CA . SER A 1 84 ? -24.896 60.833 -1.927 1.00 0.17 84 SER A CA 1
ATOM 646 C C . SER A 1 84 ? -25.674 60.751 -3.197 1.00 0.18 84 SER A C 1
ATOM 647 O O . SER A 1 84 ? -26.502 61.631 -3.229 1.00 0.31 84 SER A O 1
ATOM 650 N N . LYS A 1 85 ? -25.415 59.837 -4.118 1.00 0.14 85 LYS A N 1
ATOM 651 C CA . LYS A 1 85 ? -26.283 59.767 -5.328 1.00 0.12 85 LYS A CA 1
ATOM 652 C C . LYS A 1 85 ? -27.507 58.926 -5.062 1.00 0.17 85 LYS A C 1
ATOM 653 O O . LYS A 1 85 ? -28.481 59.035 -5.816 1.00 0.21 85 LYS A O 1
ATOM 659 N N . TYR A 1 86 ? -27.528 58.021 -4.075 1.00 0.14 86 TYR A N 1
ATOM 660 C CA . TYR A 1 86 ? -28.727 57.171 -3.805 1.00 0.14 86 TYR A CA 1
ATOM 661 C C . TYR A 1 86 ? -28.947 57.216 -2.264 1.00 0.11 86 TYR A C 1
ATOM 662 O O . TYR A 1 86 ? -28.403 56.401 -1.548 1.00 0.17 86 TYR A O 1
ATOM 671 N N . PRO A 1 87 ? -29.619 58.302 -1.844 1.00 0.27 87 PRO A N 1
ATOM 672 C CA . PRO A 1 87 ? -29.631 58.581 -0.406 1.00 0.23 87 PRO A CA 1
ATOM 673 C C . PRO A 1 87 ? -30.629 57.683 0.326 1.00 0.13 87 PRO A C 1
ATOM 674 O O . PRO A 1 87 ? -31.653 57.134 -0.202 1.00 0.12 87 PRO A O 1
ATOM 678 N N . TYR A 1 88 ? -30.351 57.591 1.663 1.00 0.19 88 TYR A N 1
ATOM 679 C CA . TYR A 1 88 ? -31.052 56.645 2.580 1.00 0.18 88 TYR A CA 1
ATOM 680 C C . TYR A 1 88 ? -32.372 57.178 3.011 1.00 0.14 88 TYR A C 1
ATOM 681 O O . TYR A 1 88 ? -32.488 58.348 3.416 1.00 0.28 88 TYR A O 1
ATOM 690 N N . LYS A 1 89 ? -33.506 56.540 2.844 1.00 0.16 89 LYS A N 1
ATOM 691 C CA . LYS A 1 89 ? -34.786 57.013 3.253 1.00 0.14 89 LYS A CA 1
ATOM 692 C C . LYS A 1 89 ? -35.435 56.224 4.369 1.00 0.07 89 LYS A C 1
ATOM 693 O O . LYS A 1 89 ? -36.574 56.414 4.761 1.00 0.11 89 LYS A O 1
ATOM 699 N N . ALA A 1 90 ? -34.862 55.091 4.749 1.00 0.09 90 ALA A N 1
ATOM 700 C CA . ALA A 1 90 ? -35.398 54.323 5.891 1.00 0.08 90 ALA A CA 1
ATOM 701 C C . ALA A 1 90 ? -36.690 53.711 5.501 1.00 0.17 90 ALA A C 1
ATOM 702 O O . ALA A 1 90 ? -37.511 53.503 6.354 1.00 0.13 90 ALA A O 1
ATOM 704 N N . LYS A 1 91 ? -36.985 53.513 4.228 1.00 0.18 91 LYS A N 1
ATOM 705 C CA . LYS A 1 91 ? -38.046 52.592 3.790 1.00 0.06 91 LYS A CA 1
ATOM 706 C C . LYS A 1 91 ? -37.782 52.123 2.319 1.00 0.08 91 LYS A C 1
ATOM 707 O O . LYS A 1 91 ? -37.019 52.697 1.590 1.00 0.21 91 LYS A O 1
ATOM 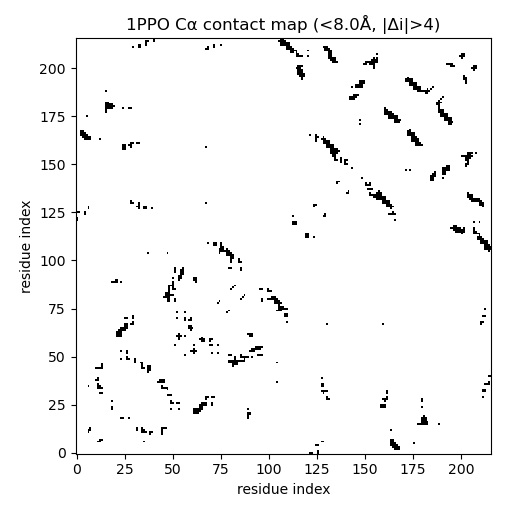713 N N . GLN A 1 92 ? -38.476 51.009 2.165 1.00 0.06 92 GLN A N 1
ATOM 714 C CA . GLN A 1 92 ? -38.259 50.223 0.992 1.00 0.09 92 GLN A CA 1
ATOM 715 C C . GLN A 1 92 ? -38.947 50.996 -0.131 1.00 0.17 92 GLN A C 1
ATOM 716 O O . GLN A 1 92 ? -40.103 51.277 0.105 1.00 0.19 92 GLN A O 1
ATOM 722 N N . GLY A 1 93 ? -38.202 51.232 -1.170 1.00 0.29 93 GLY A N 1
ATOM 723 C CA . GLY A 1 93 ? -38.717 51.857 -2.389 1.00 0.17 93 GLY A CA 1
ATOM 724 C C . GLY A 1 93 ? -38.451 50.966 -3.584 1.00 0.20 93 GLY A C 1
ATOM 725 O O . GLY A 1 93 ? -38.139 49.811 -3.565 1.00 0.19 93 GLY A O 1
ATOM 726 N N . THR A 1 94 ? -38.692 51.577 -4.769 1.00 0.25 94 THR A N 1
ATOM 727 C CA . THR A 1 94 ? -38.351 50.823 -5.972 1.00 0.26 94 THR A CA 1
ATOM 728 C C . THR A 1 94 ? -36.887 51.158 -6.236 1.00 0.11 94 THR A C 1
ATOM 729 O O . THR A 1 94 ? -36.307 52.154 -5.813 1.00 0.16 94 THR A O 1
ATOM 733 N N . CYS A 1 95 ? -36.401 50.170 -6.986 1.00 0.15 95 CYS A N 1
ATOM 734 C CA . CYS A 1 95 ? -34.939 50.198 -7.131 1.00 0.17 95 CYS A CA 1
ATOM 735 C C . CYS A 1 95 ? -34.554 51.234 -8.176 1.00 0.19 95 CYS A C 1
ATOM 736 O O . CYS A 1 95 ? -35.052 51.131 -9.285 1.00 0.24 95 CYS A O 1
ATOM 739 N N . ARG A 1 96 ? -33.690 52.161 -7.839 1.00 0.13 96 ARG A N 1
ATOM 740 C CA . ARG A 1 96 ? -33.469 53.357 -8.682 1.00 0.23 96 ARG A CA 1
ATOM 741 C C . ARG A 1 96 ? -32.036 53.210 -9.181 1.00 0.17 96 ARG A C 1
ATOM 742 O O . ARG A 1 96 ? -31.351 54.103 -9.621 1.00 0.28 96 ARG A O 1
ATOM 750 N N . ALA A 1 97 ? -31.490 51.965 -9.051 1.00 0.15 97 ALA A N 1
ATOM 751 C CA . ALA A 1 97 ? -30.050 51.796 -9.196 1.00 0.17 97 ALA A CA 1
ATOM 752 C C . ALA A 1 97 ? -29.639 52.253 -10.584 1.00 0.25 97 ALA A C 1
ATOM 753 O O . ALA A 1 97 ? -28.524 52.701 -10.861 1.00 0.24 97 ALA A O 1
ATOM 755 N N . LYS A 1 98 ? -30.543 51.973 -11.525 1.00 0.25 98 LYS A N 1
ATOM 756 C CA . LYS A 1 98 ? -30.325 52.344 -12.899 1.00 0.29 98 LYS A CA 1
ATOM 757 C C . LYS A 1 98 ? -30.206 53.819 -13.167 1.00 0.34 98 LYS A C 1
ATOM 758 O O . LYS A 1 98 ? -29.469 54.200 -14.106 1.00 0.29 98 LYS A O 1
ATOM 764 N N . GLN A 1 99 ? -30.664 54.702 -12.307 1.00 0.59 99 GLN A N 1
ATOM 765 C CA . GLN A 1 99 ? -30.987 56.099 -12.650 1.00 0.65 99 GLN A CA 1
ATOM 766 C C . GLN A 1 99 ? -30.121 57.095 -11.893 1.00 0.34 99 GLN A C 1
ATOM 767 O O . GLN A 1 99 ? -30.179 58.314 -12.091 1.00 0.55 99 GLN A O 1
ATOM 773 N N . VAL A 1 100 ? -29.244 56.421 -11.139 1.00 0.25 100 VAL A N 1
ATOM 774 C CA . VAL A 1 100 ? -28.449 57.141 -10.157 1.00 0.16 100 VAL A CA 1
ATOM 775 C C . VAL A 1 100 ? -27.096 57.387 -10.748 1.00 0.12 100 VAL A C 1
ATOM 776 O O . VAL A 1 100 ? -26.526 56.506 -11.34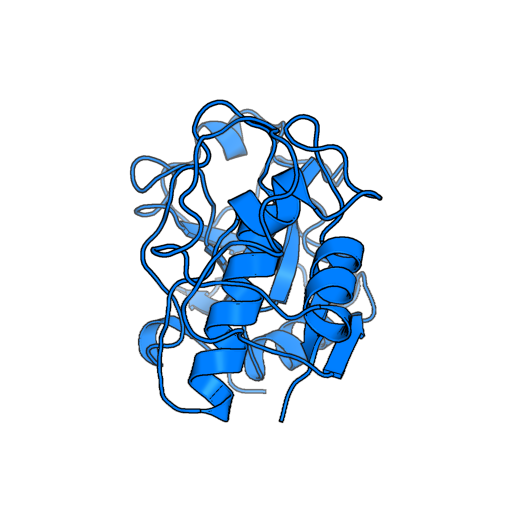2 1.00 0.29 100 VAL A O 1
ATOM 780 N N . GLY A 1 101 ? -26.650 58.620 -10.737 1.00 0.14 101 GLY A N 1
ATOM 781 C CA . GLY A 1 101 ? -25.287 58.881 -11.188 1.00 0.08 101 GLY A CA 1
ATOM 782 C C . GLY A 1 101 ? -24.191 58.506 -10.233 1.00 0.50 101 GLY A C 1
ATOM 783 O O . GLY A 1 101 ? -24.361 57.998 -9.111 1.00 0.39 101 GLY A O 1
ATOM 784 N N . GLY A 1 102 ? -23.025 58.831 -10.773 1.00 0.23 102 GLY A N 1
ATOM 785 C CA . GLY A 1 102 ? -21.801 58.935 -9.803 1.00 0.07 102 GLY A CA 1
ATOM 786 C C . GLY A 1 102 ? -21.205 57.590 -10.265 1.00 0.04 102 GLY A C 1
ATOM 787 O O . GLY A 1 102 ? -22.033 56.870 -10.912 1.00 0.25 102 GLY A O 1
ATOM 788 N N . PRO A 1 103 ? -20.007 57.296 -10.017 1.00 0.20 103 PRO A N 1
ATOM 789 C CA . PRO A 1 103 ? -19.236 56.084 -9.862 1.00 0.47 103 PRO A CA 1
ATOM 790 C C . PRO A 1 103 ? -19.943 54.985 -9.090 1.00 0.35 103 PRO A C 1
ATOM 791 O O . PRO A 1 103 ? -20.739 55.219 -8.159 1.00 0.19 103 PRO A O 1
ATOM 795 N N . ILE A 1 104 ? -19.868 53.770 -9.574 1.00 0.25 104 ILE A N 1
ATOM 796 C CA . ILE A 1 104 ? -20.202 52.532 -8.907 1.00 0.30 104 ILE A CA 1
ATOM 797 C C . ILE A 1 104 ? -19.011 51.961 -8.218 1.00 0.16 104 ILE A C 1
ATOM 798 O O . ILE A 1 104 ? -17.831 52.066 -8.709 1.00 0.29 104 ILE A O 1
ATOM 803 N N . VAL A 1 105 ? -19.081 51.540 -6.969 1.00 0.15 105 VAL A N 1
ATOM 804 C CA . VAL A 1 105 ? -18.030 50.720 -6.366 1.00 0.08 105 VAL A CA 1
ATOM 805 C C . VAL A 1 105 ? -18.346 49.266 -6.639 1.00 0.25 105 VAL A C 1
ATOM 806 O O . VAL A 1 105 ? -19.468 48.781 -6.634 1.00 0.20 105 VAL A O 1
ATOM 810 N N . LYS A 1 106 ? -17.316 48.555 -7.025 1.00 0.17 106 LYS A N 1
ATOM 811 C CA . LYS A 1 106 ? -17.509 47.178 -7.560 1.00 0.38 106 LYS A CA 1
ATOM 812 C C . LYS A 1 106 ? -16.643 46.220 -6.813 1.00 0.11 106 LYS A C 1
ATOM 813 O O . LYS A 1 106 ? -15.462 46.402 -6.372 1.00 0.24 106 LYS A O 1
ATOM 819 N N . THR A 1 107 ? -17.151 45.012 -6.527 1.00 0.10 107 THR A N 1
ATOM 820 C CA . THR A 1 107 ? -16.278 43.996 -5.982 1.00 0.06 107 THR A CA 1
ATOM 821 C C . THR A 1 107 ? -16.418 42.783 -6.974 1.00 0.11 107 THR A C 1
ATOM 822 O O . THR A 1 107 ? -17.216 42.835 -7.878 1.00 0.09 107 THR A O 1
ATOM 826 N N . SER A 1 108 ? -15.747 41.719 -6.729 1.00 0.13 108 SER A N 1
ATOM 827 C CA . SER A 1 108 ? -15.605 40.490 -7.506 1.00 0.10 108 SER A CA 1
ATOM 828 C C . SER A 1 108 ? -16.202 39.292 -6.829 1.00 0.15 108 SER A C 1
ATOM 829 O O . SER A 1 108 ? -16.369 38.215 -7.376 1.00 0.13 108 SER A O 1
ATOM 832 N N . GLY A 1 109 ? -16.437 39.289 -5.507 1.00 0.12 109 GLY A N 1
ATOM 833 C CA . GLY A 1 109 ? -17.008 38.046 -4.947 1.00 0.11 109 GLY A CA 1
ATOM 834 C C . GLY A 1 109 ? -17.275 38.254 -3.469 1.00 0.22 109 GLY A C 1
ATOM 835 O O . GLY A 1 109 ? -17.310 39.392 -3.031 1.00 0.13 109 GLY A O 1
ATOM 836 N N . VAL A 1 110 ? -17.475 37.146 -2.777 1.00 0.08 110 VAL A N 1
ATOM 837 C CA . VAL A 1 110 ? -17.843 37.219 -1.348 1.00 0.11 110 VAL A CA 1
ATOM 838 C C . VAL A 1 110 ? -17.028 36.106 -0.676 1.00 0.23 110 VAL A C 1
ATOM 839 O O . VAL A 1 110 ? -16.990 35.016 -1.255 1.00 0.14 110 VAL A O 1
ATOM 843 N N . GLY A 1 111 ? -16.398 36.333 0.446 1.00 0.14 111 GLY A N 1
ATOM 844 C CA . GLY A 1 111 ? -15.626 35.492 1.346 1.00 0.11 111 GLY A CA 1
ATOM 845 C C . GLY A 1 111 ? -16.521 35.055 2.512 1.00 0.14 111 GLY A C 1
ATOM 846 O O . GLY A 1 111 ? -17.337 35.870 2.977 1.00 0.09 111 GLY A O 1
ATOM 847 N N . ARG A 1 112 ? -16.544 33.796 2.861 1.00 0.01 112 ARG A N 1
ATOM 848 C CA . ARG A 1 112 ? -17.363 33.283 3.968 1.00 0.12 112 ARG A CA 1
ATOM 849 C C . ARG A 1 112 ? -16.272 32.866 4.982 1.00 0.12 112 ARG A C 1
ATOM 850 O O . ARG A 1 112 ? -15.461 32.041 4.533 1.00 0.13 112 ARG A O 1
ATOM 858 N N . VAL A 1 113 ? -16.281 33.471 6.140 1.00 0.13 113 VAL A N 1
ATOM 859 C CA . VAL A 1 113 ? -15.426 32.984 7.230 1.00 0.08 113 VAL A CA 1
ATOM 860 C C . VAL A 1 113 ? -15.868 31.634 7.635 1.00 0.06 113 VAL A C 1
ATOM 861 O O . VAL A 1 113 ? -17.109 31.395 7.785 1.00 0.11 113 VAL A O 1
ATOM 865 N N . GLN A 1 114 ? -15.048 30.656 7.845 1.00 0.13 114 GLN A N 1
ATOM 866 C CA . GLN A 1 114 ? -15.510 29.347 8.380 1.00 0.14 114 GLN A CA 1
ATOM 867 C C . GLN A 1 114 ? -16.017 29.577 9.803 1.00 0.12 114 GLN A C 1
ATOM 868 O O . GLN A 1 114 ? -15.191 29.998 10.616 1.00 0.10 114 GLN A O 1
ATOM 874 N N . PRO A 1 115 ? -17.310 29.251 10.102 1.00 0.17 115 PRO A N 1
ATOM 875 C CA . PRO A 1 115 ? -17.941 29.866 11.302 1.00 0.17 115 PRO A CA 1
ATOM 876 C C . PRO A 1 115 ? -17.563 29.148 12.581 1.00 0.12 115 PRO A C 1
ATOM 877 O O . PRO A 1 115 ? -16.898 28.080 12.499 1.00 0.13 115 PRO A O 1
ATOM 881 N N . ASN A 1 116 ? -17.800 29.782 13.723 1.00 0.16 116 ASN A N 1
ATOM 882 C CA . ASN A 1 116 ? -17.720 29.093 15.012 1.00 0.09 116 ASN A CA 1
ATOM 883 C C . ASN A 1 116 ? -16.312 28.834 15.452 1.00 0.11 116 ASN A C 1
ATOM 884 O O . ASN A 1 116 ? -15.905 27.771 15.972 1.00 0.14 116 ASN A O 1
ATOM 889 N N . ASN A 1 117 ? -15.459 29.780 15.071 1.00 0.07 11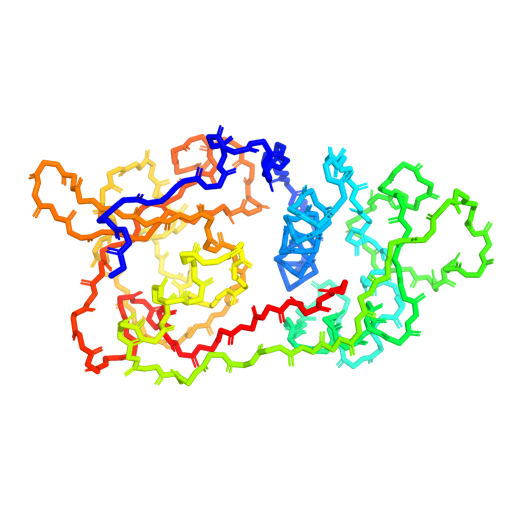7 ASN A N 1
ATOM 890 C CA . ASN A 1 117 ? -14.017 29.549 15.433 1.00 0.23 117 ASN A CA 1
ATOM 891 C C . ASN A 1 117 ? -13.422 30.960 15.483 1.00 0.19 117 ASN A C 1
ATOM 892 O O . ASN A 1 117 ? -13.552 31.757 14.549 1.00 0.09 117 ASN A O 1
ATOM 897 N N . GLU A 1 118 ? -12.825 31.224 16.660 1.00 0.06 118 GLU A N 1
ATOM 898 C CA . GLU A 1 118 ? -12.165 32.531 16.850 1.00 0.13 118 GLU A CA 1
ATOM 899 C C . GLU A 1 118 ? -11.119 3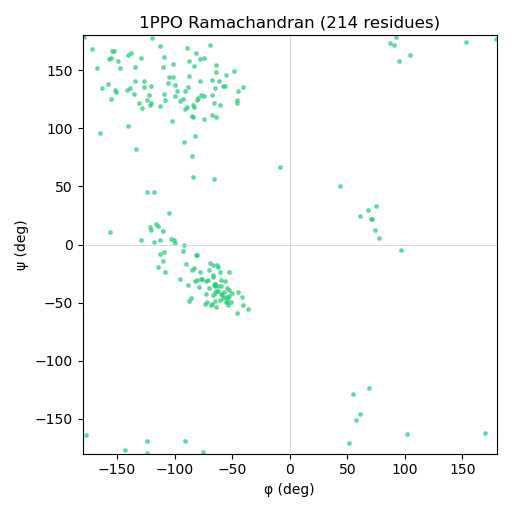2.890 15.812 1.00 0.14 118 GLU A C 1
ATOM 900 O O . GLU A 1 118 ? -11.104 34.001 15.215 1.00 0.09 118 GLU A O 1
ATOM 906 N N . GLY A 1 119 ? -10.162 31.945 15.516 1.00 0.08 119 GLY A N 1
ATOM 907 C CA . GLY A 1 119 ? -8.927 32.450 14.846 1.00 0.17 119 GLY A CA 1
ATOM 908 C C . GLY A 1 119 ? -9.308 32.675 13.390 1.00 0.03 119 GLY A C 1
ATOM 909 O O . GLY A 1 119 ? -8.819 33.557 12.741 1.00 0.17 119 GLY A O 1
ATOM 910 N N . ASN A 1 120 ? -10.292 31.848 12.897 1.00 0.09 120 ASN A N 1
ATOM 911 C CA . ASN A 1 120 ? -10.739 32.057 11.487 1.00 0.12 120 ASN A CA 1
ATOM 912 C C . ASN A 1 120 ? -11.274 33.506 11.286 1.00 0.17 120 ASN A C 1
ATOM 913 O O . ASN A 1 120 ? -11.019 34.116 10.253 1.00 0.10 120 ASN A O 1
ATOM 918 N N . LEU A 1 121 ? -12.103 33.959 12.223 1.00 0.07 121 LEU A N 1
ATOM 919 C CA . LEU A 1 121 ? -12.690 35.292 12.298 1.00 0.11 121 LEU A CA 1
ATOM 920 C C . LEU A 1 121 ? -11.596 36.326 12.395 1.00 0.00 121 LEU A C 1
ATOM 921 O O . LEU A 1 121 ? -11.618 37.439 11.791 1.00 0.07 121 LEU A O 1
ATOM 926 N N . LEU A 1 122 ? -10.536 36.094 13.213 1.00 0.07 122 LEU A N 1
ATOM 927 C CA . LEU A 1 122 ? -9.650 37.276 13.376 1.00 0.12 122 LEU A CA 1
ATOM 928 C C . LEU A 1 122 ? -8.710 37.379 12.145 1.00 0.14 122 LEU A C 1
ATOM 929 O O . LEU A 1 122 ? -8.286 38.443 11.741 1.00 0.12 122 LEU A O 1
ATOM 934 N N . ASN A 1 123 ? -8.396 36.232 11.586 1.00 0.10 123 ASN A N 1
ATOM 935 C CA . ASN A 1 123 ? -7.625 36.163 10.285 1.00 0.10 123 ASN A CA 1
ATOM 936 C C . ASN A 1 123 ? -8.277 36.962 9.198 1.00 0.07 123 ASN A C 1
ATOM 937 O O . ASN A 1 123 ? -7.765 37.922 8.656 1.00 0.13 123 ASN A O 1
ATOM 942 N N . ALA A 1 124 ? -9.618 36.973 9.138 1.00 0.05 124 ALA A N 1
ATOM 943 C CA . ALA A 1 124 ? -10.392 37.801 8.250 1.00 0.11 124 ALA A CA 1
ATOM 944 C C . ALA A 1 124 ? -10.392 39.267 8.622 1.00 0.15 124 ALA A C 1
ATOM 945 O O . ALA A 1 124 ? -10.157 40.113 7.707 1.00 0.10 124 ALA A O 1
ATOM 947 N N . ILE A 1 125 ? -10.667 39.591 9.898 1.00 0.09 125 ILE A N 1
ATOM 948 C CA . ILE A 1 125 ? -10.626 40.904 10.471 1.00 0.07 125 ILE A CA 1
ATOM 949 C C . ILE A 1 125 ? -9.222 41.536 10.287 1.00 0.04 125 ILE A C 1
ATOM 950 O O . ILE A 1 125 ? -9.181 42.689 10.000 1.00 0.10 125 ILE A O 1
ATOM 955 N N . ALA A 1 126 ? -8.202 40.728 10.470 1.00 0.07 126 ALA A N 1
ATOM 956 C CA . ALA A 1 126 ? -6.843 41.254 10.332 1.00 0.13 126 ALA A CA 1
ATOM 957 C C . ALA A 1 126 ? -6.544 41.653 8.907 1.00 0.19 126 ALA A C 1
ATOM 958 O O . ALA A 1 126 ? -5.833 42.633 8.697 1.00 0.30 126 ALA A O 1
ATOM 960 N N . LYS A 1 127 ? -7.306 41.195 7.934 1.00 0.11 127 LYS A N 1
ATOM 961 C CA . LYS A 1 127 ? -7.323 41.761 6.591 1.00 0.09 127 LYS A CA 1
ATOM 962 C C . LYS A 1 127 ? -8.335 42.766 6.212 1.00 0.21 127 LYS A C 1
ATOM 963 O O . LYS A 1 127 ? -8.112 43.701 5.393 1.00 0.10 127 LYS A O 1
ATOM 969 N N . GLN A 1 128 ? -9.589 42.858 6.726 1.00 0.05 128 GLN A N 1
ATOM 970 C CA . GLN A 1 128 ? -10.483 43.937 6.328 1.00 0.08 128 GLN A CA 1
ATOM 971 C C . GLN A 1 128 ? -11.765 43.861 7.277 1.00 0.07 128 GLN A C 1
ATOM 972 O O . GLN A 1 128 ? -11.809 42.803 7.917 1.00 0.06 128 GLN A O 1
ATOM 978 N N . PRO A 1 129 ? -12.624 44.902 7.264 1.00 0.07 129 PRO A N 1
ATOM 979 C CA . PRO A 1 129 ? -13.923 44.793 7.942 1.00 0.03 129 PRO A CA 1
ATOM 980 C C . PRO A 1 129 ? -14.761 43.628 7.481 1.00 0.10 129 PRO A C 1
ATOM 981 O O . PRO A 1 129 ? -14.818 43.305 6.300 1.00 0.08 129 PRO A O 1
ATOM 985 N N . VAL A 1 130 ? -15.396 42.895 8.436 1.00 0.10 130 VAL A N 1
ATOM 986 C CA . VAL A 1 130 ? -16.174 41.669 8.232 1.00 0.04 130 VAL A CA 1
ATOM 987 C C . VAL A 1 130 ? -17.613 41.939 8.739 1.00 0.03 130 VAL A C 1
ATOM 988 O O . VAL A 1 130 ? -17.816 42.562 9.756 1.00 0.07 130 VAL A O 1
ATOM 992 N N . SER A 1 131 ? -18.577 41.510 7.997 1.00 0.00 131 SER A N 1
ATOM 993 C CA . SER A 1 131 ? -19.992 41.516 8.378 1.00 0.01 131 SER A CA 1
ATOM 994 C C . SER A 1 131 ? -20.145 40.359 9.332 1.00 0.08 131 SER A C 1
ATOM 995 O O . SER A 1 131 ? -19.872 39.198 8.998 1.00 0.04 131 SER A O 1
ATOM 998 N N . VAL A 1 132 ? -20.726 40.548 10.501 1.00 0.09 132 VAL A N 1
ATOM 999 C CA . VAL A 1 132 ? -20.937 39.419 11.447 1.00 0.11 132 VAL A CA 1
ATOM 1000 C C . VAL A 1 132 ? -22.377 39.687 11.977 1.00 0.03 132 VAL A C 1
ATOM 1001 O O . VAL A 1 132 ? -22.952 40.781 11.813 1.00 0.04 132 VAL A O 1
ATOM 1005 N N . VAL A 1 133 ? -22.858 38.634 12.575 1.00 0.10 133 VAL A N 1
ATOM 1006 C CA . VAL A 1 133 ? -24.121 38.577 13.308 1.00 0.18 133 VAL A CA 1
ATOM 1007 C C . VAL A 1 133 ? -23.979 38.433 14.776 1.00 0.01 133 VAL A C 1
ATOM 1008 O O . VAL A 1 133 ? -22.984 37.922 15.342 1.00 0.08 133 VAL A O 1
ATOM 1012 N N . VAL A 1 134 ? -24.955 38.917 15.495 1.00 0.04 134 VAL A N 1
ATOM 1013 C CA . VAL A 1 134 ? -24.993 38.997 16.941 1.00 0.11 134 VAL A CA 1
ATOM 1014 C C . VAL A 1 134 ? -26.461 38.814 17.343 1.00 0.09 134 VAL A C 1
ATOM 1015 O O . VAL A 1 134 ? -27.366 39.139 16.578 1.00 0.09 134 VAL A O 1
ATOM 1019 N N . GLU A 1 135 ? -26.725 38.300 18.518 1.00 0.08 135 GLU A N 1
ATOM 1020 C CA . GLU A 1 135 ? -28.095 38.329 19.085 1.00 0.05 135 GLU A CA 1
ATOM 1021 C C . GLU A 1 135 ? -28.167 39.668 19.856 1.00 0.05 135 GLU A C 1
ATOM 1022 O O . GLU A 1 135 ? -27.463 39.966 20.789 1.00 0.03 135 GLU A O 1
ATOM 1028 N N . SER A 1 136 ? -29.082 40.444 19.376 1.00 0.03 136 SER A N 1
ATOM 1029 C CA . SER A 1 136 ? -29.242 41.825 19.840 1.00 0.05 136 SER A CA 1
ATOM 1030 C C . SER A 1 136 ? -30.531 41.932 20.664 1.00 0.02 136 SER A C 1
ATOM 1031 O O . SER A 1 136 ? -30.784 42.995 21.197 1.00 0.05 136 SER A O 1
ATOM 1034 N N . LYS A 1 137 ? -31.343 40.878 20.719 1.00 0.05 137 LYS A N 1
ATOM 1035 C CA . LYS A 1 137 ? -32.695 40.986 21.278 1.00 0.09 137 LYS A CA 1
ATOM 1036 C C . LYS A 1 137 ? -32.694 41.189 22.774 1.00 0.10 137 LYS A C 1
ATOM 1037 O O . LYS A 1 137 ? -33.626 41.681 23.334 1.00 0.09 137 LYS A O 1
ATOM 1043 N N . GLY A 1 138 ? -31.610 40.809 23.452 1.00 0.11 138 GLY A N 1
ATOM 1044 C CA . GLY A 1 138 ? -31.407 40.941 24.892 1.00 0.22 138 GLY A CA 1
ATOM 1045 C C . GLY A 1 138 ? -31.425 42.401 25.347 1.00 0.11 138 GLY A C 1
ATOM 1046 O O . GLY A 1 138 ? -30.920 43.331 24.666 1.00 0.10 138 GLY A O 1
ATOM 1047 N N . ARG A 1 139 ? -32.037 42.687 26.502 1.00 0.18 139 ARG A N 1
ATOM 1048 C CA . ARG A 1 139 ? -32.005 44.054 27.108 1.00 0.12 139 ARG A CA 1
ATOM 1049 C C . ARG A 1 139 ? -30.577 44.530 27.284 1.00 0.01 139 ARG A C 1
ATOM 1050 O O . ARG A 1 139 ? -30.283 45.696 27.117 1.00 0.06 139 ARG A O 1
ATOM 1058 N N . PRO A 1 140 ? -29.642 43.681 27.806 1.00 0.07 140 PRO A N 1
ATOM 1059 C CA . PRO A 1 140 ? -28.243 44.157 27.997 1.00 0.19 140 PRO A CA 1
ATOM 1060 C C . PRO A 1 140 ? -27.576 44.770 26.778 1.00 0.14 140 PRO A C 1
ATOM 1061 O O . PRO A 1 140 ? -26.938 45.809 26.869 1.00 0.15 140 PRO A O 1
ATOM 1065 N N . PHE A 1 141 ? -27.816 44.195 25.600 1.00 0.07 141 PHE A N 1
ATOM 1066 C CA . PHE A 1 141 ? -27.398 44.637 24.265 1.00 0.13 141 PHE A CA 1
ATOM 1067 C C . PHE A 1 141 ? -28.108 45.919 23.854 1.00 0.02 141 PHE A C 1
ATOM 1068 O O . PHE A 1 141 ? -27.501 46.887 23.534 1.00 0.04 141 PHE A O 1
ATOM 1076 N N . GLN A 1 142 ? -29.484 45.909 23.955 1.00 0.02 142 GLN A N 1
ATOM 1077 C CA . GLN A 1 142 ? -30.126 47.170 23.606 1.00 0.10 142 GLN A CA 1
ATOM 1078 C C . GLN A 1 142 ? -29.807 48.313 24.576 1.00 0.06 142 GLN A C 1
ATOM 1079 O O . GLN A 1 142 ? -29.737 49.476 24.167 1.00 0.10 142 GLN A O 1
ATOM 1085 N N . LEU A 1 143 ? -29.474 48.024 25.848 1.00 0.08 143 LEU A N 1
ATOM 1086 C CA . LEU A 1 143 ? -29.203 49.163 26.761 1.00 0.05 143 LEU A CA 1
ATOM 1087 C C . LEU A 1 143 ? -27.660 49.356 26.883 1.00 0.05 143 LEU A C 1
ATOM 1088 O O . LEU A 1 143 ? -27.301 50.258 27.616 1.00 0.11 143 LEU A O 1
ATOM 1093 N N . TYR A 1 144 ? -26.818 48.627 26.248 1.00 0.10 144 TYR A N 1
ATOM 1094 C CA . TYR A 1 144 ? -25.331 48.739 26.236 1.00 0.05 144 TYR A CA 1
ATOM 1095 C C . TYR A 1 144 ? -24.883 50.102 26.053 1.00 0.07 144 TYR A C 1
ATOM 1096 O O . TYR A 1 144 ? -25.255 50.872 25.161 1.00 0.08 144 TYR A O 1
ATOM 1105 N N . LYS A 1 145 ? -24.093 50.565 27.053 1.00 0.05 145 LYS A N 1
ATOM 1106 C CA . LYS A 1 145 ? -23.593 51.929 27.012 1.00 0.01 145 LYS A CA 1
ATOM 1107 C C . LYS A 1 145 ? -22.079 51.933 27.236 1.00 0.00 145 LYS A C 1
ATOM 1108 O O . LYS A 1 145 ? -21.360 52.926 27.142 1.00 0.12 145 LYS A O 1
ATOM 1114 N N . GLY A 1 146 ? -21.497 50.708 27.349 1.00 0.06 146 GLY A N 1
ATOM 1115 C CA . GLY A 1 146 ? -20.005 50.823 27.113 1.00 0.02 146 GLY A CA 1
ATOM 1116 C C . GLY A 1 146 ? -19.438 49.647 27.911 1.00 0.01 146 GLY A C 1
ATOM 1117 O O . GLY A 1 146 ? -20.143 48.969 28.588 1.00 0.06 146 GLY A O 1
ATOM 1118 N N . GLY A 1 147 ? -18.160 49.386 27.826 1.00 0.03 147 GLY A N 1
ATOM 1119 C CA . GLY A 1 147 ? -17.372 48.343 28.381 1.00 0.09 147 GLY A CA 1
ATOM 1120 C C . GLY A 1 147 ? -17.288 47.147 27.469 1.00 0.05 147 GLY A C 1
ATOM 1121 O O . GLY A 1 147 ? -17.899 46.987 26.379 1.00 0.12 147 GLY A O 1
ATOM 1122 N N . ILE A 1 148 ? -16.453 46.201 27.822 1.00 0.09 148 ILE A N 1
ATOM 1123 C CA . ILE A 1 148 ? -16.400 44.905 27.226 1.00 0.06 148 ILE A CA 1
ATOM 1124 C C . ILE A 1 148 ? -17.610 44.051 27.501 1.00 0.18 148 ILE A C 1
ATOM 1125 O O . ILE A 1 148 ? -17.895 43.647 28.629 1.00 0.20 148 ILE A O 1
ATOM 1130 N N . PHE A 1 149 ? -18.356 43.833 26.392 1.00 0.13 149 PHE A N 1
ATOM 1131 C CA . PHE A 1 149 ? -19.683 43.219 26.499 1.00 0.13 149 PHE A CA 1
ATOM 1132 C C . PHE A 1 149 ? -19.612 41.717 26.562 1.00 0.18 149 PHE A C 1
ATOM 1133 O O . PHE A 1 149 ? -18.925 41.031 25.822 1.00 0.09 149 PHE A O 1
ATOM 1141 N N . GLU A 1 150 ? -20.085 41.116 27.662 1.00 0.13 150 GLU A N 1
ATOM 1142 C CA . GLU A 1 150 ? -20.016 39.640 27.849 1.00 0.25 150 GLU A CA 1
ATOM 1143 C C . GLU A 1 150 ? -21.413 39.108 28.012 1.00 0.15 150 GLU A C 1
ATOM 1144 O O . GLU A 1 150 ? -21.630 37.970 28.367 1.00 0.34 150 GLU A O 1
ATOM 1150 N N . GLY A 1 151 ? -22.460 39.868 27.735 1.00 0.25 151 GLY A N 1
ATOM 1151 C CA . GLY A 1 151 ? -23.795 39.303 27.973 1.00 0.31 151 GLY A CA 1
ATOM 1152 C C . GLY A 1 151 ? -24.364 39.858 29.285 1.00 0.24 151 GLY A C 1
ATOM 1153 O O . GLY A 1 151 ? -24.083 40.969 29.740 1.00 0.14 151 GLY A O 1
ATOM 1154 N N . PRO A 1 152 ? -25.350 39.124 29.699 1.00 0.30 152 PRO A N 1
ATOM 1155 C CA . PRO A 1 152 ? -25.883 37.915 29.088 1.00 0.20 152 PRO A CA 1
ATOM 1156 C C . PRO A 1 152 ? -26.572 38.149 27.750 1.00 0.12 152 PRO A C 1
ATOM 1157 O O . PRO A 1 152 ? -27.114 39.209 27.485 1.00 0.15 152 PRO A O 1
ATOM 1161 N N . CYS A 1 153 ? -26.316 37.188 26.906 1.00 0.09 153 CYS A N 1
ATOM 1162 C CA . CYS A 1 153 ? -27.051 36.971 25.674 1.00 0.07 153 CYS A CA 1
ATOM 1163 C C . CYS A 1 153 ? -26.899 35.477 25.301 1.00 0.14 153 CYS A C 1
ATOM 1164 O O . CYS A 1 153 ? -25.897 34.839 25.717 1.00 0.28 153 CYS A O 1
ATOM 1167 N N . GLY A 1 154 ? -27.857 35.121 24.455 1.00 0.15 154 GLY A N 1
ATOM 1168 C CA . GLY A 1 154 ? -28.008 33.797 23.777 1.00 0.26 154 GLY A CA 1
ATOM 1169 C C . GLY A 1 154 ? -27.302 33.798 22.426 1.00 0.13 154 GLY A C 1
ATOM 1170 O O . GLY A 1 154 ? -26.576 34.755 22.084 1.00 0.10 154 GLY A O 1
ATOM 1171 N N . THR A 1 155 ? -27.499 32.801 21.582 1.00 0.10 155 THR A N 1
ATOM 1172 C CA . THR A 1 155 ? -26.767 32.725 20.298 1.00 0.20 155 THR A CA 1
ATOM 1173 C C . THR A 1 155 ? -27.859 32.844 19.219 1.00 0.12 155 THR A C 1
ATOM 1174 O O . THR A 1 155 ? -27.608 32.437 18.094 1.00 0.13 155 THR A O 1
ATOM 1178 N N . LYS A 1 156 ? -29.073 33.321 19.524 1.00 0.09 156 LYS A N 1
ATOM 1179 C CA . LYS A 1 156 ? -30.132 33.406 18.495 1.00 0.15 156 LYS A CA 1
ATOM 1180 C C . LYS A 1 156 ? -29.953 34.716 17.726 1.00 0.02 156 LYS A C 1
ATOM 1181 O O . LYS A 1 156 ? -30.630 35.714 18.010 1.00 0.05 156 LYS A O 1
ATOM 1187 N N . VAL A 1 157 ? -28.971 34.688 16.866 1.00 0.02 157 VAL A N 1
ATOM 1188 C CA . VAL A 1 157 ? -28.481 36.000 16.290 1.00 0.01 157 VAL A CA 1
ATOM 1189 C C . VAL A 1 157 ? -29.549 36.642 15.498 1.00 0.03 157 VAL A C 1
ATOM 1190 O O . VAL A 1 157 ? -30.445 35.866 14.999 1.00 0.14 157 VAL A O 1
ATOM 1194 N N . ASP A 1 158 ? -29.700 37.970 15.367 1.00 0.03 158 ASP A N 1
ATOM 1195 C CA . ASP A 1 158 ? -30.926 38.601 14.817 1.00 0.03 158 ASP A CA 1
ATOM 1196 C C . ASP A 1 158 ? -30.526 39.943 14.284 1.00 0.05 158 ASP A C 1
ATOM 1197 O O . ASP A 1 158 ? -31.368 40.721 13.842 1.00 0.07 158 ASP A O 1
ATOM 1202 N N . HIS A 1 159 ? -29.188 40.177 14.194 1.00 0.08 159 HIS A N 1
ATOM 1203 C CA . HIS A 1 159 ? -28.742 41.570 13.930 1.00 0.08 159 HIS A CA 1
ATOM 1204 C C . HIS A 1 159 ? -27.415 41.580 13.186 1.00 0.14 159 HIS A C 1
ATOM 1205 O O . HIS A 1 159 ? -26.495 40.852 13.507 1.00 0.08 159 HIS A O 1
ATOM 1212 N N . ALA A 1 160 ? -27.236 42.332 12.092 1.00 0.12 160 ALA A N 1
ATOM 1213 C CA . ALA A 1 160 ? -25.931 42.183 11.372 1.00 0.06 160 ALA A CA 1
ATOM 1214 C C . ALA A 1 160 ? -25.200 43.465 11.750 1.00 0.03 160 ALA A C 1
ATOM 1215 O O . ALA A 1 160 ? -25.728 44.569 11.769 1.00 0.06 160 ALA A O 1
ATOM 1217 N N . VAL A 1 161 ? -23.922 43.311 12.028 1.00 0.04 161 VAL A N 1
ATOM 1218 C CA . VAL A 1 161 ? -23.135 44.572 12.361 1.00 -0.01 161 VAL A CA 1
ATOM 1219 C C . VAL A 1 161 ? -21.745 44.365 11.743 1.00 0.13 161 VAL A C 1
ATOM 1220 O O . VAL A 1 161 ? -21.549 43.406 10.938 1.00 0.08 161 VAL A O 1
ATOM 1224 N N . THR A 1 162 ? -20.801 45.289 11.925 1.00 0.07 162 THR A N 1
ATOM 1225 C CA . THR A 1 162 ? -19.531 45.089 11.208 1.00 0.03 162 THR A CA 1
ATOM 1226 C C . THR A 1 162 ? -18.415 44.997 12.214 1.00 -0.01 162 THR A C 1
ATOM 1227 O O . THR A 1 162 ? -18.196 46.012 12.885 1.00 0.04 162 THR A O 1
ATOM 1231 N N . ALA A 1 163 ? -17.644 43.948 12.290 1.00 0.08 163 ALA A N 1
ATOM 1232 C CA . ALA A 1 163 ? -16.307 43.800 12.920 1.00 0.00 163 ALA A CA 1
ATOM 1233 C C . ALA A 1 163 ? -15.281 44.668 12.222 1.00 0.11 163 ALA A C 1
ATOM 1234 O O . ALA A 1 163 ? -14.942 44.341 11.082 1.00 0.10 163 ALA A O 1
ATOM 1236 N N . VAL A 1 164 ? -14.821 45.730 12.887 1.00 0.03 164 VAL A N 1
ATOM 1237 C CA . VAL A 1 164 ? -13.848 46.707 12.271 1.00 0.02 164 VAL A CA 1
ATOM 1238 C C . VAL A 1 164 ? -12.499 46.657 12.947 1.00 0.08 164 VAL A C 1
ATOM 1239 O O . VAL A 1 164 ? -11.505 47.343 12.803 1.00 0.08 164 VAL A O 1
ATOM 1243 N N . GLY A 1 165 ? -12.396 45.707 13.902 1.00 0.05 165 GLY A N 1
ATOM 1244 C CA . GLY A 1 165 ? -11.081 45.608 14.588 1.00 0.09 165 GLY A CA 1
ATOM 1245 C C . GLY A 1 165 ? -11.176 44.531 15.597 1.00 0.06 165 GLY A C 1
ATOM 1246 O O . GLY A 1 165 ? -12.142 43.803 15.918 1.00 0.05 165 GLY A O 1
ATOM 1247 N N . TYR A 1 166 ? -10.097 44.245 16.268 1.00 0.05 166 TYR A N 1
ATOM 1248 C CA . TYR A 1 166 ? -10.137 43.310 17.404 1.00 0.09 166 TYR A CA 1
ATOM 1249 C C . TYR A 1 166 ? -8.953 43.670 18.330 1.00 0.27 166 TYR A C 1
ATOM 1250 O O . TYR A 1 166 ? -8.142 44.491 17.871 1.00 0.10 166 TYR A O 1
ATOM 1259 N N . GLY A 1 167 ? -8.809 43.217 19.574 1.00 0.10 167 GLY A N 1
ATOM 1260 C CA . GLY A 1 167 ? -7.584 43.527 20.384 1.00 0.17 167 GLY A CA 1
ATOM 1261 C C . GLY A 1 167 ? -7.831 43.108 21.812 1.00 0.11 167 GLY A C 1
ATOM 1262 O O . GLY A 1 167 ? -8.650 42.159 22.028 1.00 0.11 167 GLY A O 1
ATOM 1263 N N . LYS A 1 168 ? -7.067 43.589 22.730 1.00 0.40 168 LYS A N 1
ATOM 1264 C CA . LYS A 1 168 ? -6.929 43.030 24.117 1.00 0.20 168 LYS A CA 1
ATOM 1265 C C . LYS A 1 168 ? -6.976 44.222 25.040 1.00 0.28 168 LYS A C 1
ATOM 1266 O O . LYS A 1 168 ? -6.386 45.276 24.730 1.00 0.30 168 LYS A O 1
ATOM 1272 N N . SER A 1 169 ? -7.826 44.196 26.101 1.00 0.31 169 SER A N 1
ATOM 1273 C CA . SER A 1 169 ? -8.008 45.583 26.665 1.00 0.27 169 SER A CA 1
ATOM 1274 C C . SER A 1 169 ? -8.334 45.404 28.162 1.00 0.26 169 SER A C 1
ATOM 1275 O O . SER A 1 169 ? -9.180 44.527 28.258 1.00 0.32 169 SER A O 1
ATOM 1278 N N . GLY A 1 170 ? -7.680 46.146 29.028 1.00 0.45 170 GLY A N 1
ATOM 1279 C CA . GLY A 1 170 ? -6.836 45.767 30.158 1.00 0.55 170 GLY A CA 1
ATOM 1280 C C . GLY A 1 170 ? -6.884 44.245 30.453 1.00 0.95 170 GLY A C 1
ATOM 1281 O O . GLY A 1 170 ? -7.465 43.884 31.521 1.00 0.43 170 GLY A O 1
ATOM 1282 N N . GLY A 1 171 ? -6.359 43.438 29.531 1.00 0.23 171 GLY A N 1
ATOM 1283 C CA . GLY A 1 171 ? -6.320 42.025 29.330 1.00 0.34 171 GLY A CA 1
ATOM 1284 C C . GLY A 1 171 ? -7.513 41.228 28.861 1.00 0.97 171 GLY A C 1
ATOM 1285 O O . GLY A 1 171 ? -7.447 39.967 28.989 1.00 0.84 171 GLY A O 1
ATOM 1286 N N . LYS A 1 172 ? -8.652 41.716 28.360 1.00 0.77 172 LYS A N 1
ATOM 1287 C CA . LYS A 1 172 ? -9.681 40.795 27.774 1.00 0.89 172 LYS A CA 1
ATOM 1288 C C . LYS A 1 172 ? -9.512 40.898 26.222 1.00 0.20 172 LYS A C 1
ATOM 1289 O O . LYS A 1 172 ? -9.486 42.090 25.847 1.00 0.38 172 LYS A O 1
ATOM 1295 N N . GLY A 1 173 ? -9.702 39.801 25.541 1.00 0.34 173 GLY A N 1
ATOM 1296 C CA . GLY A 1 173 ? -9.982 39.665 24.122 1.00 0.11 173 GLY A CA 1
ATOM 1297 C C . GLY A 1 173 ? -11.401 40.252 23.851 1.00 0.06 173 GLY A C 1
ATOM 1298 O O . GLY A 1 173 ? -12.419 39.915 24.411 1.00 0.14 173 GLY A O 1
ATOM 1299 N N . TYR A 1 174 ? -11.405 41.144 22.846 1.00 0.14 174 TYR A N 1
ATOM 1300 C CA . TYR A 1 174 ? -12.634 41.623 22.272 1.00 0.18 174 TYR A CA 1
ATOM 1301 C C . TYR A 1 174 ? -12.537 41.754 20.776 1.00 0.15 174 TYR A C 1
ATOM 1302 O O . TYR A 1 174 ? -11.502 41.821 20.129 1.00 0.06 174 TYR A O 1
ATOM 1311 N N . ILE A 1 175 ? -13.712 41.846 20.207 1.00 0.09 175 ILE A N 1
ATOM 1312 C CA . ILE A 1 175 ? -13.929 42.312 18.835 1.00 0.04 175 ILE A CA 1
ATOM 1313 C C . ILE A 1 175 ? -14.561 43.645 18.829 1.00 0.01 175 ILE A C 1
ATOM 1314 O O . ILE A 1 175 ? -15.551 43.757 19.599 1.00 0.07 175 ILE A O 1
ATOM 1319 N N . LEU A 1 176 ? -14.137 44.645 18.159 1.00 0.08 176 LEU A N 1
ATOM 1320 C CA . LEU A 1 176 ? -14.620 45.988 17.950 1.00 0.05 176 LEU A CA 1
ATOM 1321 C C . LEU A 1 176 ? -15.652 46.014 16.808 1.00 0.10 176 LEU A C 1
ATOM 1322 O O . LEU A 1 176 ? -15.279 45.650 15.657 1.00 0.08 176 LEU A O 1
ATOM 1327 N N . ILE A 1 177 ? -16.882 46.255 17.148 1.00 0.07 177 ILE A N 1
ATOM 1328 C CA . ILE A 1 177 ? -18.094 46.250 16.318 1.00 0.06 177 ILE A CA 1
ATOM 1329 C C . ILE A 1 177 ? -18.622 47.641 16.080 1.00 0.09 177 ILE A C 1
ATOM 1330 O O . ILE A 1 177 ? -19.048 48.380 17.002 1.00 0.11 177 ILE A O 1
ATOM 1335 N N . LYS A 1 178 ? -18.788 48.023 14.800 1.00 0.04 178 LYS A N 1
ATOM 1336 C CA . LYS A 1 178 ? -19.551 49.188 14.344 1.00 0.05 178 LYS A CA 1
ATOM 1337 C C . LYS A 1 178 ? -21.057 48.817 14.244 1.00 0.08 178 LYS A C 1
ATOM 1338 O O . LYS A 1 178 ? -21.405 48.011 13.346 1.00 0.09 178 LYS A O 1
ATOM 1344 N N . ASN A 1 179 ? -21.860 49.366 15.133 1.00 0.01 179 ASN A N 1
ATOM 1345 C CA . ASN A 1 179 ? -23.323 49.137 15.070 1.00 0.05 179 ASN A CA 1
ATOM 1346 C C . ASN A 1 179 ? -23.937 50.190 14.206 1.00 0.08 179 ASN A C 1
ATOM 1347 O O . ASN A 1 179 ? -23.281 51.260 13.913 1.00 0.11 179 ASN A O 1
ATOM 1352 N N . SER A 1 180 ? -25.191 50.123 13.791 1.00 0.06 180 SER A N 1
ATOM 1353 C CA . SER A 1 180 ? -25.902 51.116 13.017 1.00 0.07 180 SER A CA 1
ATOM 1354 C C . SER A 1 180 ? -27.148 51.717 13.747 1.00 0.01 180 SER A C 1
ATOM 1355 O O . SER A 1 180 ? -28.219 52.008 13.189 1.00 0.05 180 SER A O 1
ATOM 1358 N N . TRP A 1 181 ? -26.894 52.032 15.024 1.00 0.08 181 TRP A N 1
ATOM 1359 C CA . TRP A 1 181 ? -27.961 52.453 15.972 1.00 0.11 181 TRP A CA 1
ATOM 1360 C C . TRP A 1 181 ? -27.603 53.823 16.469 1.00 0.11 181 TRP A C 1
ATOM 1361 O O . TRP A 1 181 ? -28.216 54.342 17.390 1.00 0.12 181 TRP A O 1
ATOM 1372 N N . GLY A 1 182 ? -26.700 54.483 15.821 1.00 0.04 182 GLY A N 1
ATOM 1373 C CA . GLY A 1 182 ? -26.334 55.838 16.172 1.00 0.06 182 GLY A CA 1
ATOM 1374 C C . GLY A 1 182 ? -25.254 55.840 17.227 1.00 -0.02 182 GLY A C 1
ATOM 1375 O O . GLY A 1 182 ? -24.688 54.831 17.569 1.00 0.09 182 GLY A O 1
ATOM 1376 N N . THR A 1 183 ? -24.801 57.113 17.458 1.00 0.12 183 THR A N 1
ATOM 1377 C CA . THR A 1 183 ? -23.575 57.237 18.261 1.00 0.19 183 THR A CA 1
ATOM 1378 C C . THR A 1 183 ? -23.974 57.420 19.747 1.00 0.11 183 THR A C 1
ATOM 1379 O O . THR A 1 183 ? -23.026 57.357 20.539 1.00 0.25 183 THR A O 1
ATOM 1383 N N . ALA A 1 184 ? -25.278 57.543 20.031 1.00 0.18 184 ALA A N 1
ATOM 1384 C CA . ALA A 1 184 ? -25.996 57.405 21.275 1.00 0.25 184 ALA A CA 1
ATOM 1385 C C . ALA A 1 184 ? -25.948 56.116 22.009 1.00 0.24 184 ALA A C 1
ATOM 1386 O O . ALA A 1 184 ? -25.907 56.014 23.221 1.00 0.37 184 ALA A O 1
ATOM 1388 N N . TRP A 1 185 ? -25.817 55.018 21.305 1.00 0.09 185 TRP A N 1
ATOM 1389 C CA . TRP A 1 185 ? -25.699 53.673 21.773 1.00 0.03 185 TRP A CA 1
ATOM 1390 C C . TRP A 1 185 ? -24.287 53.270 22.056 1.00 0.05 185 TRP A C 1
ATOM 1391 O O . TRP A 1 185 ? -23.417 53.679 21.276 1.00 0.16 185 TRP A O 1
ATOM 1402 N N . GLY A 1 186 ? -23.947 52.453 23.054 1.00 0.03 186 GLY A N 1
ATOM 1403 C CA . GLY A 1 186 ? -22.677 51.774 23.184 1.00 0.01 186 GLY A CA 1
ATOM 1404 C C . GLY A 1 186 ? -21.580 52.809 23.193 1.00 0.04 186 GLY A C 1
ATOM 1405 O O . GLY A 1 186 ? -21.712 53.944 23.667 1.00 0.09 186 GLY A O 1
ATOM 1406 N N . GLU A 1 187 ? -20.393 52.456 22.736 1.00 0.05 187 GLU A N 1
ATOM 1407 C CA . GLU A 1 187 ? -19.294 53.479 22.827 1.00 0.07 187 GLU A CA 1
ATOM 1408 C C . GLU A 1 187 ? -19.199 54.322 21.586 1.00 0.05 187 GLU A C 1
ATOM 1409 O O . GLU A 1 187 ? -18.462 53.945 20.676 1.00 0.14 187 GLU A O 1
ATOM 1415 N N . LYS A 1 188 ? -19.978 55.373 21.655 1.00 0.03 188 LYS A N 1
ATOM 1416 C CA . LYS A 1 188 ? -20.325 56.252 20.571 1.00 0.09 188 LYS A CA 1
ATOM 1417 C C . LYS A 1 188 ? -20.661 55.479 19.273 1.00 0.10 188 LYS A C 1
ATOM 1418 O O . LYS A 1 188 ? -20.107 55.635 18.177 1.00 0.09 188 LYS A O 1
ATOM 1424 N N . GLY A 1 189 ? -21.507 54.538 19.401 1.00 0.03 189 GLY A N 1
ATOM 1425 C CA . GLY A 1 189 ? -22.008 53.737 18.309 1.00 0.01 189 GLY A CA 1
ATOM 1426 C C . GLY A 1 189 ? -21.222 52.474 18.229 1.00 0.01 189 GLY A C 1
ATOM 1427 O O . GLY A 1 189 ? -21.760 51.634 17.441 1.00 0.09 189 GLY A O 1
ATOM 1428 N N . TYR A 1 190 ? -20.180 52.112 18.912 1.00 0.07 190 TYR A N 1
ATOM 1429 C CA . TYR A 1 190 ? -19.444 50.834 18.768 1.00 0.01 190 TYR A CA 1
ATOM 1430 C C . TYR A 1 190 ? -19.739 50.018 20.009 1.00 0.09 190 TYR A C 1
ATOM 1431 O O . TYR A 1 190 ? -20.092 50.554 21.089 1.00 0.08 190 TYR A O 1
ATOM 1440 N N . ILE A 1 191 ? -19.540 48.761 19.998 1.00 0.02 191 ILE A N 1
ATOM 1441 C CA . ILE A 1 191 ? -19.445 47.754 20.985 1.00 0.02 191 ILE A CA 1
ATOM 1442 C C . ILE A 1 191 ? -18.196 46.921 20.928 1.00 0.08 191 ILE A C 1
ATOM 1443 O O . ILE A 1 191 ? -17.777 46.436 19.874 1.00 0.15 191 ILE A O 1
ATOM 1448 N N . ARG A 1 192 ? -17.545 46.645 22.044 1.00 0.10 192 ARG A N 1
ATOM 1449 C CA . ARG A 1 192 ? -16.506 45.696 22.221 1.00 0.07 192 ARG A CA 1
ATOM 1450 C C . ARG A 1 192 ? -17.108 44.466 22.896 1.00 0.09 192 ARG A C 1
ATOM 1451 O O . ARG A 1 192 ? -17.717 44.537 23.934 1.00 0.10 192 ARG A O 1
ATOM 1459 N N . ILE A 1 193 ? -17.240 43.447 22.074 1.00 0.10 193 ILE A N 1
ATOM 1460 C CA . ILE A 1 193 ? -17.735 42.104 22.418 1.00 0.08 193 ILE A CA 1
ATOM 1461 C C . ILE A 1 193 ? -16.557 41.193 22.772 1.00 0.10 193 ILE A C 1
ATOM 1462 O O . ILE A 1 193 ? -15.558 41.052 22.017 1.00 0.11 193 ILE A O 1
ATOM 1467 N N . LYS A 1 194 ? -16.649 40.605 23.976 1.00 0.13 194 LYS A N 1
ATOM 1468 C CA . LYS A 1 194 ? -15.737 39.562 24.439 1.00 0.09 194 LYS A CA 1
ATOM 1469 C C . LYS A 1 194 ? -15.431 38.456 23.470 1.00 0.18 194 LYS A C 1
ATOM 1470 O O . LYS A 1 194 ? -16.462 38.018 22.912 1.00 0.09 194 LYS A O 1
ATOM 1476 N N . ARG A 1 195 ? -14.212 38.105 23.090 1.00 0.12 195 ARG A N 1
ATOM 1477 C CA . ARG A 1 195 ? -13.871 36.999 22.219 1.00 0.09 195 ARG A CA 1
ATOM 1478 C C . ARG A 1 195 ? -14.022 35.662 22.983 1.00 0.14 195 ARG A C 1
ATOM 1479 O O . ARG A 1 195 ? -13.298 35.421 23.933 1.00 0.28 195 ARG A O 1
ATOM 1487 N N . ALA A 1 196 ? -14.963 34.795 22.779 1.00 0.09 196 ALA A N 1
ATOM 1488 C CA . ALA A 1 196 ? -14.733 33.378 23.071 1.00 0.12 196 ALA A CA 1
ATOM 1489 C C . ALA A 1 196 ? -13.536 32.748 22.396 1.00 0.15 196 ALA A C 1
ATOM 1490 O O . ALA A 1 196 ? -13.264 32.967 21.222 1.00 0.18 196 ALA A O 1
ATOM 1492 N N . PRO A 1 197 ? -12.778 31.784 22.951 1.00 0.36 197 PRO A N 1
ATOM 1493 C CA . PRO A 1 197 ? -11.557 31.328 22.170 1.00 0.15 197 PRO A CA 1
ATOM 1494 C C . PRO A 1 197 ? -11.882 30.015 21.476 1.00 0.15 197 PRO A C 1
ATOM 1495 O O . PRO A 1 197 ? -12.810 29.330 21.939 1.00 0.19 197 PRO A O 1
ATOM 1499 N N . GLY A 1 198 ? -11.107 29.873 20.414 1.00 0.27 198 GLY A N 1
ATOM 1500 C CA . GLY A 1 198 ? -11.164 28.718 19.531 1.00 0.37 198 GLY A CA 1
ATOM 1501 C C . GLY A 1 198 ? -12.556 28.523 19.023 1.00 0.15 198 GLY A C 1
ATOM 1502 O O . GLY A 1 198 ? -13.238 29.369 18.470 1.00 0.12 198 GLY A O 1
ATOM 1503 N N . ASN A 1 199 ? -12.998 27.259 19.198 1.00 0.13 199 ASN A N 1
ATOM 1504 C CA . ASN A 1 199 ? -14.208 26.955 18.408 1.00 0.16 199 ASN A CA 1
ATOM 1505 C C . ASN A 1 199 ? -15.422 27.179 19.295 1.00 0.24 199 ASN A C 1
ATOM 1506 O O . ASN A 1 199 ? -15.379 26.629 20.384 1.00 0.32 199 ASN A O 1
ATOM 1511 N N . SER A 1 200 ? -16.350 27.999 18.930 1.00 0.25 200 SER A N 1
ATOM 1512 C CA . SER A 1 200 ? -17.371 28.588 19.832 1.00 0.10 200 SER A CA 1
ATOM 1513 C C . SER A 1 200 ? -18.401 29.197 18.867 1.00 0.17 200 SER A C 1
ATOM 1514 O O . SER A 1 200 ? -17.930 29.635 17.776 1.00 0.13 200 SER A O 1
ATOM 1517 N N . PRO A 1 201 ? -19.659 29.304 19.237 1.00 0.21 201 PRO A N 1
ATOM 1518 C CA . PRO A 1 201 ? -20.591 30.127 18.405 1.00 0.15 201 PRO A CA 1
ATOM 1519 C C . PRO A 1 201 ? -20.179 31.601 18.572 1.00 0.06 201 PRO A C 1
ATOM 1520 O O . PRO A 1 201 ? -20.770 32.399 17.828 1.00 0.10 201 PRO A O 1
ATOM 1524 N N . GLY A 1 202 ? -19.358 31.930 19.603 1.00 0.17 202 GLY A N 1
ATOM 1525 C CA . GLY A 1 202 ? -18.975 33.292 19.948 1.00 0.12 202 GLY A CA 1
ATOM 1526 C C . GLY A 1 202 ? -19.939 33.824 21.074 1.00 0.09 202 GLY A C 1
ATOM 1527 O O . GLY A 1 202 ? -21.093 33.392 21.128 1.00 0.13 202 GLY A O 1
ATOM 1528 N N . VAL A 1 203 ? -19.513 34.816 21.811 1.00 0.11 203 VAL A N 1
ATOM 1529 C CA . VAL A 1 203 ? -20.412 35.587 22.676 1.00 0.11 203 VAL A CA 1
ATOM 1530 C C . VAL A 1 203 ? -21.504 36.262 21.878 1.00 0.12 203 VAL A C 1
ATOM 1531 O O . VAL A 1 203 ? -21.298 37.085 20.937 1.00 0.09 203 VAL A O 1
ATOM 1535 N N . CYS A 1 204 ? -22.735 35.882 22.250 1.00 0.06 204 CYS A N 1
ATOM 1536 C CA . CYS A 1 204 ? -23.920 36.365 21.531 1.00 0.00 204 CYS A CA 1
ATOM 1537 C C . CYS A 1 204 ? -23.969 35.777 20.106 1.00 0.10 204 CYS A C 1
ATOM 1538 O O . CYS A 1 204 ? -24.500 36.441 19.211 1.00 0.11 204 CYS A O 1
ATOM 1541 N N . GLY A 1 205 ? -23.448 34.59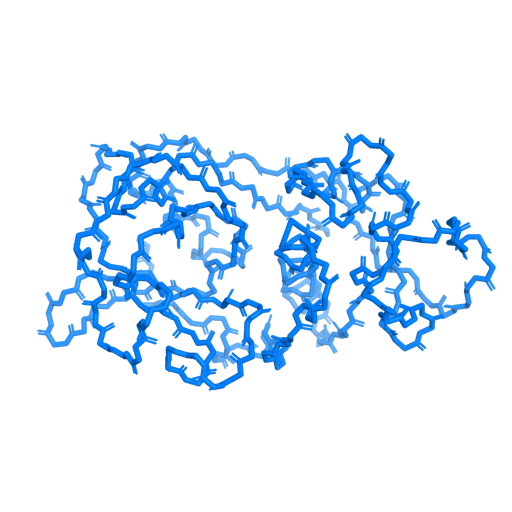4 19.820 1.00 0.11 205 GLY A N 1
ATOM 1542 C CA . GLY A 1 205 ? -23.354 33.970 18.475 1.00 0.05 205 GLY A CA 1
ATOM 1543 C C . GLY A 1 205 ? -22.532 34.754 17.468 1.00 0.08 205 GLY A C 1
ATOM 1544 O O . GLY A 1 205 ? -22.699 34.553 16.202 1.00 0.09 205 GLY A O 1
ATOM 1545 N N . LEU A 1 206 ? -21.625 35.567 17.938 1.00 0.08 206 LEU A N 1
ATOM 1546 C CA . LEU A 1 206 ? -20.684 36.435 17.163 1.00 0.11 206 LEU A CA 1
ATOM 1547 C C . LEU A 1 206 ? -19.900 35.686 16.113 1.00 0.07 206 LEU A C 1
ATOM 1548 O O . LEU A 1 206 ? -19.607 36.235 15.040 1.00 0.08 206 LEU A O 1
ATOM 1553 N N . TYR A 1 207 ? -19.707 34.403 16.222 1.00 0.01 207 TYR A N 1
ATOM 1554 C CA . TYR A 1 207 ? -18.942 33.642 15.247 1.00 0.04 207 TYR A CA 1
ATOM 1555 C C . TYR A 1 207 ? -19.846 32.870 14.247 1.00 0.09 207 TYR A C 1
ATOM 1556 O O . TYR A 1 207 ? -19.272 32.189 13.365 1.00 0.10 207 TYR A O 1
ATOM 1565 N N . LYS A 1 208 ? -21.154 33.078 14.382 1.00 0.02 208 LYS A N 1
ATOM 1566 C CA . LYS A 1 208 ? -22.049 32.075 13.699 1.00 0.04 208 LYS A CA 1
ATOM 1567 C C . LYS A 1 208 ? -22.070 32.426 12.212 1.00 0.18 208 LYS A C 1
ATOM 1568 O O . LYS A 1 208 ? -22.250 31.517 11.391 1.00 0.07 208 LYS A O 1
ATOM 1574 N N . SER A 1 209 ? -21.811 33.633 11.749 1.00 0.04 209 SER A N 1
ATOM 1575 C CA . SER A 1 209 ? -22.109 33.873 10.277 1.00 0.00 209 SER A CA 1
ATOM 1576 C C . SER A 1 209 ? -21.434 35.141 9.766 1.00 0.07 209 SER A C 1
ATOM 1577 O O . SER A 1 209 ? -21.955 36.272 9.902 1.00 0.06 209 SER A O 1
ATOM 1580 N N . SER A 1 210 ? -20.286 34.962 9.181 1.00 0.02 210 SER A N 1
ATOM 1581 C CA . SER A 1 210 ? -19.293 36.029 8.860 1.00 0.10 210 SER A CA 1
ATOM 1582 C C . SER A 1 210 ? -18.975 36.018 7.377 1.00 0.07 210 SER A C 1
ATOM 1583 O O . SER A 1 210 ? -18.545 34.955 6.892 1.00 0.09 210 SER A O 1
ATOM 1586 N N . TYR A 1 211 ? -19.165 37.148 6.737 1.00 0.08 211 TYR A N 1
ATOM 1587 C CA . TYR A 1 211 ? -18.998 37.349 5.312 1.00 0.04 211 TYR A CA 1
ATOM 1588 C C . TYR A 1 211 ? -18.210 38.648 5.112 1.00 0.10 211 TYR A C 1
ATOM 1589 O O . TYR A 1 211 ? -18.382 39.542 5.899 1.00 0.08 211 TYR A O 1
ATOM 1598 N N . TYR A 1 212 ? -17.514 38.736 4.035 1.00 0.07 212 TYR A N 1
ATOM 1599 C CA . TYR A 1 212 ? -16.935 39.977 3.593 1.00 0.08 212 TYR A CA 1
ATOM 1600 C C . TYR A 1 212 ? -16.870 40.005 2.094 1.00 0.05 212 TYR A C 1
ATOM 1601 O O . TYR A 1 212 ? -16.852 38.991 1.435 1.00 0.08 212 TYR A O 1
ATOM 1610 N N . PRO A 1 213 ? -16.804 41.229 1.565 1.00 0.11 213 PRO A N 1
ATOM 1611 C CA . PRO A 1 213 ? -16.624 41.387 0.112 1.00 0.19 213 PRO A CA 1
ATOM 1612 C C . PRO A 1 213 ? -15.178 41.149 -0.318 1.00 0.14 213 PRO A C 1
ATOM 1613 O O . PRO A 1 213 ? -14.212 41.431 0.355 1.00 0.07 213 PRO A O 1
ATOM 1617 N N . THR A 1 214 ? -14.975 40.491 -1.461 1.00 0.09 214 THR A N 1
ATOM 1618 C CA . THR A 1 214 ? -13.572 40.394 -2.006 1.00 0.13 214 THR A CA 1
ATOM 1619 C C . THR A 1 214 ? -13.414 41.348 -3.183 1.00 0.19 214 THR A C 1
ATOM 1620 O O . THR A 1 214 ? -14.365 41.556 -3.967 1.00 0.17 214 THR A O 1
ATOM 1624 N N . LYS A 1 215 ? -12.259 41.981 -3.385 1.00 0.21 215 LYS A N 1
ATOM 1625 C CA . LYS A 1 215 ? -12.134 43.033 -4.463 1.00 0.21 215 LYS A CA 1
ATOM 1626 C C . LYS A 1 215 ? -10.602 43.045 -4.908 1.00 0.24 215 LYS A C 1
ATOM 1627 O O . LYS A 1 215 ? -9.812 42.713 -4.033 1.00 0.26 215 LYS A O 1
ATOM 1633 N N . ASN A 1 216 ? -10.320 43.696 -6.016 1.00 0.96 216 ASN A N 1
ATOM 1634 C CA . ASN A 1 216 ? -9.029 44.152 -6.541 1.00 0.96 216 ASN A CA 1
ATOM 1635 C C . ASN A 1 216 ? -8.104 43.051 -6.960 1.00 0.80 216 ASN A C 1
ATOM 1636 O O . ASN A 1 216 ? -7.136 42.763 -6.231 1.00 0.94 216 ASN A O 1
#

Foldseek 3Di:
DDQKDFCVVVVQADDAAALPQFQLLLLVQQQRLLLRVVCVVPVDRAGFASLLCLAPLVQAPRRQGGHNQSNLVCQQVPATHGCVQVPRDSGYDHRCSVPTDDDGRHFNHKDWQPFQFQVSVVVVLVPIKKKWWFQCVDPCNVQAAEDADQDPDDQPTDGIwIQRMWHAPVHFTWTKTQGNRALRHYPGRIHTYTADHTGGCGRRNRRVTIMHTHHD

CATH classification: 3.90.70.10

B-factor: mean 0.2, std 0.21, range [0.01, 0.97]